Protein AF-A0A5D6XMP8-F1 (afdb_monomer_lite)

Structure (mmCIF, N/CA/C/O backbone):
data_AF-A0A5D6XMP8-F1
#
_entry.id   AF-A0A5D6XMP8-F1
#
loop_
_atom_site.group_PDB
_atom_site.id
_atom_site.type_symbol
_atom_site.label_atom_id
_atom_site.label_alt_id
_atom_site.label_comp_id
_atom_site.label_asym_id
_atom_site.label_entity_id
_atom_site.label_seq_id
_atom_site.pdbx_PDB_ins_code
_atom_site.Cartn_x
_atom_site.Cartn_y
_atom_site.Cartn_z
_atom_site.occupancy
_atom_site.B_iso_or_equiv
_atom_site.auth_seq_id
_atom_site.auth_comp_id
_atom_site.auth_asym_id
_atom_site.auth_atom_id
_atom_site.pdbx_PDB_model_num
ATOM 1 N N . MET A 1 1 ? 19.992 6.906 -19.845 1.00 50.88 1 MET A N 1
ATOM 2 C CA . MET A 1 1 ? 20.560 5.578 -19.503 1.00 50.88 1 MET A CA 1
ATOM 3 C C . MET A 1 1 ? 20.762 5.386 -17.995 1.00 50.88 1 MET A C 1
ATOM 5 O O . MET A 1 1 ? 20.459 4.304 -17.517 1.00 50.88 1 MET A O 1
ATOM 9 N N . ALA A 1 2 ? 21.221 6.392 -17.232 1.00 59.59 2 ALA A N 1
ATOM 10 C CA . ALA A 1 2 ? 21.489 6.246 -15.789 1.00 59.59 2 ALA A CA 1
ATOM 11 C C . ALA A 1 2 ? 20.249 5.948 -14.912 1.00 59.59 2 ALA A C 1
ATOM 13 O O . ALA A 1 2 ? 20.371 5.309 -13.871 1.00 59.59 2 ALA A O 1
ATOM 14 N N . ASP A 1 3 ? 19.057 6.357 -15.351 1.00 84.06 3 ASP A N 1
ATOM 15 C CA . ASP A 1 3 ? 17.835 6.281 -14.541 1.00 84.06 3 ASP A CA 1
ATOM 16 C C . ASP A 1 3 ? 17.353 4.834 -14.295 1.00 84.06 3 ASP A C 1
ATOM 18 O O . ASP A 1 3 ? 17.127 4.417 -13.163 1.00 84.06 3 ASP A O 1
ATOM 22 N N . VAL A 1 4 ? 17.343 3.992 -15.340 1.00 89.38 4 VAL A N 1
ATOM 23 C CA . VAL A 1 4 ? 16.885 2.586 -15.258 1.00 89.38 4 VAL A CA 1
ATOM 24 C C . VAL A 1 4 ? 17.706 1.774 -14.253 1.00 89.38 4 VAL A C 1
ATOM 26 O O . VAL A 1 4 ? 17.167 0.952 -13.509 1.00 89.38 4 VAL A O 1
ATOM 29 N N . ALA A 1 5 ? 19.023 1.994 -14.221 1.00 90.19 5 ALA A N 1
ATOM 30 C CA . ALA A 1 5 ? 19.914 1.284 -13.312 1.00 90.19 5 ALA A CA 1
ATOM 31 C C . ALA A 1 5 ? 19.624 1.637 -11.846 1.00 90.19 5 ALA A C 1
ATOM 33 O O . ALA A 1 5 ? 19.626 0.740 -10.997 1.00 90.19 5 ALA A O 1
ATOM 34 N N . ASN A 1 6 ? 19.328 2.910 -11.569 1.00 91.56 6 ASN A N 1
ATOM 35 C CA . ASN A 1 6 ? 18.966 3.388 -10.241 1.00 91.56 6 ASN A CA 1
ATOM 36 C C . ASN A 1 6 ? 17.605 2.831 -9.795 1.00 91.56 6 ASN A C 1
ATOM 38 O O . ASN A 1 6 ? 17.517 2.216 -8.729 1.00 91.56 6 ASN A O 1
ATOM 42 N N . SER A 1 7 ? 16.573 2.927 -10.643 1.00 90.81 7 SER A N 1
ATOM 43 C CA . SER A 1 7 ? 15.247 2.346 -10.369 1.00 90.81 7 SER A CA 1
ATOM 44 C C . SER A 1 7 ? 15.331 0.840 -10.113 1.00 90.81 7 SER A C 1
ATOM 46 O O . SER A 1 7 ? 14.729 0.320 -9.173 1.00 90.81 7 SER A O 1
ATOM 48 N N . ARG A 1 8 ? 16.162 0.119 -10.877 1.00 92.25 8 ARG A N 1
ATOM 49 C CA . ARG A 1 8 ? 16.425 -1.311 -10.654 1.00 92.25 8 ARG A CA 1
ATOM 50 C C . ARG A 1 8 ? 17.102 -1.577 -9.308 1.00 92.25 8 ARG A C 1
ATOM 52 O O . ARG A 1 8 ? 16.729 -2.527 -8.620 1.00 92.25 8 ARG A O 1
ATOM 59 N N . ALA A 1 9 ? 18.111 -0.790 -8.939 1.00 92.75 9 ALA A N 1
ATOM 60 C CA . ALA A 1 9 ? 18.805 -0.944 -7.661 1.00 92.75 9 ALA A CA 1
ATOM 61 C C . ALA A 1 9 ? 17.857 -0.690 -6.476 1.00 92.75 9 ALA A C 1
ATOM 63 O O . ALA A 1 9 ? 17.851 -1.470 -5.516 1.00 92.75 9 ALA A O 1
ATOM 64 N N . ARG A 1 10 ? 17.002 0.335 -6.589 1.00 94.25 10 ARG A N 1
ATOM 65 C CA . ARG A 1 10 ? 15.923 0.641 -5.639 1.00 94.25 10 ARG A CA 1
ATOM 66 C C . ARG A 1 10 ? 14.923 -0.511 -5.533 1.00 94.25 10 ARG A C 1
ATOM 68 O O . ARG A 1 10 ? 14.630 -0.960 -4.429 1.00 94.25 10 ARG A O 1
ATOM 75 N N . LEU A 1 11 ? 14.463 -1.059 -6.655 1.00 93.88 11 LEU A N 1
ATOM 76 C CA . LEU A 1 11 ? 13.545 -2.197 -6.647 1.00 93.88 11 LEU A CA 1
ATOM 77 C C . LEU A 1 11 ? 14.178 -3.432 -5.982 1.00 93.88 11 LEU A C 1
ATOM 79 O O . LEU A 1 11 ? 13.567 -4.066 -5.124 1.00 93.88 11 LEU A O 1
ATOM 83 N N . LYS A 1 12 ? 15.443 -3.740 -6.298 1.00 93.44 12 LYS A N 1
ATOM 84 C CA . LYS A 1 12 ? 16.184 -4.854 -5.679 1.00 93.44 12 LYS A CA 1
ATOM 85 C C . LYS A 1 12 ? 16.373 -4.683 -4.170 1.00 93.44 12 LYS A C 1
ATOM 87 O O . LYS A 1 12 ? 16.368 -5.676 -3.442 1.00 93.44 12 LYS A O 1
ATOM 92 N N . SER A 1 13 ? 16.590 -3.464 -3.671 1.00 94.88 13 SER A N 1
ATOM 93 C CA . SER A 1 13 ? 16.706 -3.235 -2.223 1.00 94.88 13 SER A CA 1
ATOM 94 C C . SER A 1 13 ? 15.367 -3.450 -1.512 1.00 94.88 13 SER A C 1
ATOM 96 O O . SER A 1 13 ? 15.340 -4.076 -0.453 1.00 94.88 13 SER A O 1
ATOM 98 N N . LEU A 1 14 ? 14.255 -3.033 -2.123 1.00 94.75 14 LEU A N 1
ATOM 99 C CA . LEU A 1 14 ? 12.911 -3.257 -1.589 1.00 94.75 14 LEU A CA 1
ATOM 100 C C . LEU A 1 14 ? 12.525 -4.736 -1.600 1.00 94.75 14 LEU A C 1
ATOM 102 O O . LEU A 1 14 ? 12.082 -5.249 -0.578 1.00 94.75 14 LEU A O 1
ATOM 106 N N . LEU A 1 15 ? 12.766 -5.452 -2.697 1.00 94.31 15 LEU A N 1
ATOM 107 C CA . LEU A 1 15 ? 12.464 -6.884 -2.775 1.00 94.31 15 LEU A CA 1
ATOM 108 C C . LEU A 1 15 ? 13.237 -7.713 -1.740 1.00 94.31 15 LEU A C 1
ATOM 110 O O . LEU A 1 15 ? 12.697 -8.682 -1.210 1.00 94.31 15 LEU A O 1
ATOM 114 N N . ARG A 1 16 ? 14.466 -7.304 -1.392 1.00 94.19 16 ARG A N 1
ATOM 115 C CA . ARG A 1 16 ? 15.220 -7.909 -0.281 1.00 94.19 16 ARG A CA 1
ATOM 116 C C . ARG A 1 16 ? 14.544 -7.686 1.071 1.00 94.19 16 ARG A C 1
ATOM 118 O O . ARG A 1 16 ? 14.516 -8.602 1.882 1.00 94.19 16 ARG A O 1
ATOM 125 N N . ARG A 1 17 ? 13.959 -6.507 1.307 1.00 93.56 17 ARG A N 1
ATOM 126 C CA . ARG A 1 17 ? 13.198 -6.223 2.540 1.00 93.56 17 ARG A CA 1
ATOM 127 C C . ARG A 1 17 ? 11.919 -7.052 2.637 1.00 93.56 17 ARG A C 1
ATOM 129 O O . ARG A 1 17 ? 11.565 -7.487 3.724 1.00 93.56 17 ARG A O 1
ATOM 136 N N . VAL A 1 18 ? 11.260 -7.282 1.504 1.00 92.19 18 VAL A N 1
ATOM 137 C CA . VAL A 1 18 ? 10.036 -8.098 1.391 1.00 92.19 18 VAL A CA 1
ATOM 138 C C . VAL A 1 18 ? 10.368 -9.607 1.369 1.00 92.19 18 VAL A C 1
ATOM 140 O O . VAL A 1 18 ? 9.467 -10.437 1.371 1.00 92.19 18 VAL A O 1
ATOM 143 N N . GLN A 1 19 ? 11.657 -9.978 1.391 1.00 91.44 19 GLN A N 1
ATOM 144 C CA . GLN A 1 19 ? 12.150 -11.363 1.353 1.00 91.44 19 GLN A CA 1
ATOM 145 C C . GLN A 1 19 ? 11.586 -12.161 0.167 1.00 91.44 19 GLN A C 1
ATOM 147 O O . GLN A 1 19 ? 11.115 -13.288 0.308 1.00 91.44 19 GLN A O 1
ATOM 152 N N . TYR A 1 20 ? 11.614 -11.559 -1.024 1.00 91.94 20 TYR A N 1
ATOM 153 C CA . TYR A 1 20 ? 11.136 -12.223 -2.233 1.00 91.94 20 TYR A CA 1
ATOM 154 C C . TYR A 1 20 ? 12.000 -13.465 -2.558 1.00 91.94 20 TYR A C 1
ATOM 156 O O . TYR A 1 20 ? 13.221 -13.321 -2.669 1.00 91.94 20 TYR A O 1
ATOM 164 N N . PRO A 1 21 ? 11.405 -14.662 -2.738 1.00 86.12 21 PRO A N 1
ATOM 165 C CA . PRO A 1 21 ? 12.158 -15.914 -2.864 1.00 86.12 21 PRO A CA 1
ATOM 166 C C . PRO A 1 21 ? 12.970 -16.002 -4.165 1.00 86.12 21 PRO A C 1
ATOM 168 O O . PRO A 1 21 ? 14.137 -16.384 -4.142 1.00 86.12 21 PRO A O 1
ATOM 171 N N . ASP A 1 22 ? 12.411 -15.551 -5.292 1.00 85.31 22 ASP A N 1
ATOM 172 C CA . ASP A 1 22 ? 12.995 -15.795 -6.620 1.00 85.31 22 ASP A CA 1
ATOM 173 C C . ASP A 1 22 ? 13.788 -14.597 -7.168 1.00 85.31 22 ASP A C 1
ATOM 175 O O . ASP A 1 22 ? 13.762 -14.294 -8.364 1.00 85.31 22 ASP A O 1
ATOM 179 N N . LEU A 1 23 ? 14.508 -13.890 -6.292 1.00 84.38 23 LEU A N 1
ATOM 180 C CA . LEU A 1 23 ? 15.265 -12.675 -6.629 1.00 84.38 23 LEU A CA 1
ATOM 181 C C . LEU A 1 23 ? 16.285 -12.867 -7.762 1.00 84.38 23 LEU A C 1
ATOM 183 O O . LEU A 1 23 ? 16.496 -11.949 -8.554 1.00 84.38 23 LEU A O 1
ATOM 187 N N . ALA A 1 24 ? 16.913 -14.042 -7.834 1.00 80.50 24 ALA A N 1
ATOM 188 C CA . ALA A 1 24 ? 17.952 -14.353 -8.817 1.00 80.50 24 ALA A CA 1
ATOM 189 C C . ALA A 1 24 ? 17.400 -14.637 -10.225 1.00 80.50 24 ALA A C 1
ATOM 191 O O . ALA A 1 24 ? 18.121 -14.481 -11.205 1.00 80.50 24 ALA A O 1
ATOM 192 N N . THR A 1 25 ? 16.128 -15.031 -10.335 1.00 83.75 25 THR A N 1
ATOM 193 C CA . THR A 1 25 ? 15.506 -15.413 -11.617 1.00 83.75 25 THR A CA 1
ATOM 194 C C . THR A 1 25 ? 14.854 -14.234 -12.346 1.00 83.75 25 THR A C 1
ATOM 196 O O . THR A 1 25 ? 14.563 -14.319 -13.537 1.00 83.75 25 THR A O 1
ATOM 199 N N . LEU A 1 26 ? 14.634 -13.120 -11.641 1.00 84.88 26 LEU A N 1
ATOM 200 C CA . LEU A 1 26 ? 13.945 -11.940 -12.157 1.00 84.88 26 LEU A CA 1
ATOM 201 C C . LEU A 1 26 ? 14.799 -11.182 -13.185 1.00 84.88 26 LEU A C 1
ATOM 203 O O . LEU A 1 26 ? 15.854 -10.624 -12.858 1.00 84.88 26 LEU A O 1
ATOM 207 N N . ARG A 1 27 ? 14.294 -11.052 -14.417 1.00 84.44 27 ARG A N 1
ATOM 208 C CA . ARG A 1 27 ? 14.935 -10.288 -15.499 1.00 84.44 27 ARG A CA 1
ATOM 209 C C . ARG A 1 27 ? 14.540 -8.815 -15.403 1.00 84.44 27 ARG A C 1
ATOM 211 O O . ARG A 1 27 ? 13.837 -8.248 -16.235 1.00 84.44 27 ARG A O 1
ATOM 218 N N . LEU A 1 28 ? 15.058 -8.165 -14.364 1.00 82.44 28 LEU A N 1
ATOM 219 C CA . LEU A 1 28 ? 14.831 -6.740 -14.088 1.00 82.44 28 LEU A CA 1
ATOM 220 C C . LEU A 1 28 ? 15.519 -5.796 -15.090 1.00 82.44 28 LEU A C 1
ATOM 222 O O . LEU A 1 28 ? 15.268 -4.596 -15.058 1.00 82.44 28 LEU A O 1
ATOM 226 N N . GLU A 1 29 ? 16.410 -6.307 -15.943 1.00 80.81 29 GLU A N 1
ATOM 227 C CA . GLU A 1 29 ? 17.161 -5.500 -16.917 1.00 80.81 29 GLU A CA 1
ATOM 228 C C . GLU A 1 29 ? 16.287 -5.029 -18.076 1.00 80.81 29 GLU A C 1
ATOM 230 O O . GLU A 1 29 ? 16.383 -3.878 -18.488 1.00 80.81 29 GLU A O 1
ATOM 235 N N . SER A 1 30 ? 15.384 -5.890 -18.544 1.00 80.38 30 SER A N 1
ATOM 236 C CA . SER A 1 30 ? 14.394 -5.557 -19.569 1.00 80.38 30 SER A CA 1
ATOM 237 C C . SER A 1 30 ? 13.050 -5.107 -18.985 1.00 80.38 30 SER A C 1
ATOM 239 O O . SER A 1 30 ? 12.177 -4.691 -19.739 1.00 80.38 30 SER A O 1
ATOM 241 N N . ALA A 1 31 ? 12.878 -5.171 -17.655 1.00 84.81 31 ALA A N 1
ATOM 242 C CA . ALA A 1 31 ? 11.604 -4.967 -16.954 1.00 84.81 31 ALA A CA 1
ATOM 243 C C . ALA A 1 31 ? 10.450 -5.738 -17.614 1.00 84.81 31 ALA A C 1
ATOM 245 O O . ALA A 1 31 ? 9.405 -5.175 -17.956 1.00 84.81 31 ALA A O 1
ATOM 246 N N . HIS A 1 32 ? 10.672 -7.037 -17.823 1.00 90.50 32 HIS A N 1
ATOM 247 C CA . HIS A 1 32 ? 9.694 -7.898 -18.465 1.00 90.50 32 HIS A CA 1
ATOM 248 C C . HIS A 1 32 ? 8.373 -7.897 -17.681 1.00 90.50 32 HIS A C 1
ATOM 250 O O . HIS A 1 32 ? 8.360 -8.031 -16.455 1.00 90.50 32 HIS A O 1
ATOM 256 N N . VAL A 1 33 ? 7.250 -7.740 -18.386 1.00 92.31 33 VAL A N 1
ATOM 257 C CA . VAL A 1 33 ? 5.937 -7.521 -17.760 1.00 92.31 33 VAL A CA 1
ATOM 258 C C . VAL A 1 33 ? 5.564 -8.688 -16.845 1.00 92.31 33 VAL A C 1
ATOM 260 O O . VAL A 1 33 ? 5.185 -8.459 -15.701 1.00 92.31 33 VAL A O 1
ATOM 263 N N . ALA A 1 34 ? 5.780 -9.933 -17.281 1.00 91.69 34 ALA A N 1
ATOM 264 C CA . ALA A 1 34 ? 5.462 -11.114 -16.477 1.00 91.69 34 ALA A CA 1
ATOM 265 C C . ALA A 1 34 ? 6.248 -11.186 -15.151 1.00 91.69 34 ALA A C 1
ATOM 267 O O . ALA A 1 34 ? 5.720 -11.655 -14.143 1.00 91.69 34 ALA A O 1
ATOM 268 N N . ASP A 1 35 ? 7.495 -10.702 -15.127 1.00 92.81 35 ASP A N 1
ATOM 269 C CA . ASP A 1 35 ? 8.312 -10.638 -13.907 1.00 92.81 35 ASP A CA 1
ATOM 270 C C . ASP A 1 35 ? 7.758 -9.591 -12.928 1.00 92.81 35 ASP A C 1
ATOM 272 O O . ASP A 1 35 ? 7.611 -9.858 -11.734 1.00 92.81 35 ASP A O 1
ATOM 276 N N . LEU A 1 36 ? 7.395 -8.409 -13.436 1.00 93.00 36 LEU A N 1
ATOM 277 C CA . LEU A 1 36 ? 6.808 -7.338 -12.625 1.00 93.00 36 LEU A CA 1
ATOM 278 C C . LEU A 1 36 ? 5.430 -7.717 -12.074 1.00 93.00 36 LEU A C 1
ATOM 280 O O . LEU A 1 36 ? 5.114 -7.394 -10.929 1.00 93.00 36 LEU A O 1
ATOM 284 N N . LEU A 1 37 ? 4.626 -8.430 -12.862 1.00 93.50 37 LEU A N 1
ATOM 285 C CA . LEU A 1 37 ? 3.330 -8.947 -12.426 1.00 93.50 37 LEU A CA 1
ATOM 286 C C . LEU A 1 37 ? 3.484 -9.979 -11.311 1.00 93.50 37 LEU A C 1
ATOM 288 O O . LEU A 1 37 ? 2.770 -9.899 -10.312 1.00 93.50 37 LEU A O 1
ATOM 292 N N . ARG A 1 38 ? 4.454 -10.897 -11.425 1.00 92.69 38 ARG A N 1
ATOM 293 C CA . ARG A 1 38 ? 4.774 -11.851 -10.350 1.00 92.69 38 ARG A CA 1
ATOM 294 C C . ARG A 1 38 ? 5.164 -11.140 -9.058 1.00 92.69 38 ARG A C 1
ATOM 296 O O . ARG A 1 38 ? 4.665 -11.501 -7.992 1.00 92.69 38 ARG A O 1
ATOM 303 N N . VAL A 1 39 ? 5.981 -10.093 -9.157 1.00 94.00 39 VAL A N 1
ATOM 304 C CA . VAL A 1 39 ? 6.360 -9.256 -8.011 1.00 94.00 39 VAL A CA 1
ATOM 305 C C . VAL A 1 39 ? 5.144 -8.569 -7.383 1.00 94.00 39 VAL A C 1
ATOM 307 O O . VAL A 1 39 ? 4.975 -8.641 -6.167 1.00 94.00 39 VAL A O 1
ATOM 310 N N . LEU A 1 40 ? 4.285 -7.931 -8.184 1.00 94.31 40 LEU A N 1
ATOM 311 C CA . LEU A 1 40 ? 3.079 -7.254 -7.690 1.00 94.31 40 LEU A CA 1
ATOM 312 C C . LEU A 1 40 ? 2.113 -8.230 -7.014 1.00 94.31 40 LEU A C 1
ATOM 314 O O . LEU A 1 40 ? 1.609 -7.951 -5.926 1.00 94.31 40 LEU A O 1
ATOM 318 N N . ASN A 1 41 ? 1.894 -9.388 -7.636 1.00 93.94 41 ASN A N 1
ATOM 319 C CA . ASN A 1 41 ? 1.048 -10.442 -7.094 1.00 93.94 41 ASN A CA 1
ATOM 320 C C . ASN A 1 41 ? 1.582 -10.939 -5.743 1.00 93.94 41 ASN A C 1
ATOM 322 O O . ASN A 1 41 ? 0.847 -11.013 -4.757 1.00 93.94 41 ASN A O 1
ATOM 326 N N . PHE A 1 42 ? 2.888 -11.204 -5.661 1.00 94.19 42 PHE A N 1
ATOM 327 C CA . PHE A 1 42 ? 3.520 -11.582 -4.404 1.00 94.19 42 PHE A CA 1
ATOM 328 C C . PHE A 1 42 ? 3.369 -10.494 -3.335 1.00 94.19 42 PHE A C 1
ATOM 330 O O . PHE A 1 42 ? 2.961 -10.799 -2.216 1.00 94.19 42 PHE A O 1
ATOM 337 N N . ALA A 1 43 ? 3.650 -9.235 -3.674 1.00 93.75 43 ALA A N 1
ATOM 338 C CA . ALA A 1 43 ? 3.609 -8.125 -2.728 1.00 93.75 43 ALA A CA 1
ATOM 339 C C . ALA A 1 43 ? 2.212 -7.908 -2.129 1.00 93.75 43 ALA A C 1
ATOM 341 O O . ALA A 1 43 ? 2.083 -7.721 -0.922 1.00 93.75 43 ALA A O 1
ATOM 342 N N . LEU A 1 44 ? 1.167 -7.952 -2.956 1.00 92.69 44 LEU A N 1
ATOM 343 C CA . LEU A 1 44 ? -0.196 -7.647 -2.517 1.00 92.69 44 LEU A CA 1
ATOM 344 C C . LEU A 1 44 ? -0.896 -8.836 -1.854 1.00 92.69 44 LEU A C 1
ATOM 346 O O . LEU A 1 44 ? -1.688 -8.627 -0.937 1.00 92.69 44 LEU A O 1
ATOM 350 N N . LEU A 1 45 ? -0.617 -10.068 -2.296 1.00 91.75 45 LEU A N 1
ATOM 351 C CA . LEU A 1 45 ? -1.370 -11.247 -1.852 1.00 91.75 45 LEU A CA 1
ATOM 352 C C . LEU A 1 45 ? -0.581 -12.198 -0.954 1.00 91.75 45 LEU A C 1
ATOM 354 O O . LEU A 1 45 ? -1.170 -12.822 -0.074 1.00 91.75 45 LEU A O 1
ATOM 358 N N . ARG A 1 46 ? 0.730 -12.353 -1.171 1.00 90.56 46 ARG A N 1
ATOM 359 C CA . ARG A 1 46 ? 1.527 -13.399 -0.501 1.00 90.56 46 ARG A CA 1
ATOM 360 C C . ARG A 1 46 ? 2.446 -12.877 0.592 1.00 90.56 46 ARG A C 1
ATOM 362 O O . ARG A 1 46 ? 2.744 -13.625 1.515 1.00 90.56 46 ARG A O 1
ATOM 369 N N . PHE A 1 47 ? 2.892 -11.629 0.498 1.00 92.19 47 PHE A N 1
ATOM 370 C CA . PHE A 1 47 ? 3.867 -11.068 1.427 1.00 92.19 47 PHE A CA 1
ATOM 371 C C . PHE A 1 47 ? 3.335 -10.989 2.863 1.00 92.19 47 PHE A C 1
ATOM 373 O O . PHE A 1 47 ? 3.983 -11.459 3.793 1.00 92.19 47 PHE A O 1
ATOM 380 N N . SER A 1 48 ? 2.146 -10.412 3.058 1.00 92.50 48 SER A N 1
ATOM 381 C CA . SER A 1 48 ? 1.551 -10.267 4.386 1.00 92.50 48 SER A CA 1
ATOM 382 C C . SER A 1 48 ? 0.064 -10.582 4.363 1.00 92.50 48 SER A C 1
ATOM 384 O O . SER A 1 48 ? -0.701 -9.989 3.604 1.00 92.50 48 SER A O 1
ATOM 386 N N . ARG A 1 49 ? -0.359 -11.474 5.266 1.00 92.38 49 ARG A N 1
ATOM 387 C CA . ARG A 1 49 ? -1.767 -11.857 5.433 1.00 92.38 49 ARG A CA 1
ATOM 388 C C . ARG A 1 49 ? -2.660 -10.662 5.781 1.00 92.38 49 ARG A C 1
ATOM 390 O O . ARG A 1 49 ? -3.784 -10.595 5.297 1.00 92.38 49 ARG A O 1
ATOM 397 N N . ALA A 1 50 ? -2.157 -9.713 6.574 1.00 92.44 50 ALA A N 1
ATOM 398 C CA . ALA A 1 50 ? -2.894 -8.501 6.927 1.00 92.44 50 ALA A CA 1
ATOM 399 C C . ALA A 1 50 ? -3.145 -7.607 5.702 1.00 92.44 50 ALA A C 1
ATOM 401 O O . ALA A 1 50 ? -4.254 -7.116 5.515 1.00 92.44 50 ALA A O 1
ATOM 402 N N . VAL A 1 51 ? -2.142 -7.458 4.828 1.00 93.25 51 VAL A N 1
ATOM 403 C CA . VAL A 1 51 ? -2.288 -6.697 3.578 1.00 93.25 51 VAL A CA 1
ATOM 404 C C . VAL A 1 51 ? -3.268 -7.395 2.634 1.00 93.25 51 VAL A C 1
ATOM 406 O O . VAL A 1 51 ? -4.153 -6.742 2.094 1.00 93.25 51 VAL A O 1
ATOM 409 N N . ALA A 1 52 ? -3.185 -8.719 2.491 1.00 93.62 52 ALA A N 1
ATOM 410 C CA . ALA A 1 52 ? -4.128 -9.472 1.665 1.00 93.62 52 ALA A CA 1
ATOM 411 C C . ALA A 1 52 ? -5.580 -9.331 2.165 1.00 93.62 52 ALA A C 1
ATOM 413 O O . ALA A 1 52 ? -6.491 -9.104 1.368 1.00 93.62 52 ALA A O 1
ATOM 414 N N . ALA A 1 53 ? -5.792 -9.399 3.483 1.00 92.50 53 ALA A N 1
ATOM 415 C CA . ALA A 1 53 ? -7.100 -9.165 4.092 1.00 92.50 53 ALA A CA 1
ATOM 416 C C . ALA A 1 53 ? -7.586 -7.722 3.877 1.00 92.50 53 ALA A C 1
ATOM 418 O O . ALA A 1 53 ? -8.755 -7.513 3.564 1.00 92.50 53 ALA A O 1
ATOM 419 N N . PHE A 1 54 ? -6.693 -6.732 3.971 1.00 93.00 54 PHE A N 1
ATOM 420 C CA . PHE A 1 54 ? -7.009 -5.335 3.670 1.00 93.00 54 PHE A CA 1
ATOM 421 C C . PHE A 1 54 ? -7.499 -5.165 2.224 1.00 93.00 54 PHE A C 1
ATOM 423 O O . PHE A 1 54 ? -8.551 -4.568 1.999 1.00 93.00 54 PHE A O 1
ATOM 430 N N . VAL A 1 55 ? -6.803 -5.757 1.249 1.00 93.06 55 VAL A N 1
ATOM 431 C CA . VAL A 1 55 ? -7.206 -5.715 -0.168 1.00 93.06 55 VAL A CA 1
ATOM 432 C C . VAL A 1 55 ? -8.593 -6.334 -0.381 1.00 93.06 55 VAL A C 1
ATOM 434 O O . VAL A 1 55 ? -9.437 -5.725 -1.042 1.00 93.06 55 VAL A O 1
ATOM 437 N N . GLN A 1 56 ? -8.860 -7.490 0.234 1.00 92.38 56 GLN A N 1
ATOM 438 C CA . GLN A 1 56 ? -10.172 -8.147 0.165 1.00 92.38 56 GLN A CA 1
ATOM 439 C C . GLN A 1 56 ? -11.273 -7.326 0.848 1.00 92.38 56 GLN A C 1
ATOM 441 O O . GLN A 1 56 ? -12.378 -7.235 0.322 1.00 92.38 56 GLN A O 1
ATOM 446 N N . SER A 1 57 ? -10.971 -6.684 1.981 1.00 92.12 57 SER A N 1
ATOM 447 C CA . SER A 1 57 ? -11.929 -5.853 2.724 1.00 92.12 57 SER A CA 1
ATOM 448 C C . SER A 1 57 ? -12.405 -4.636 1.924 1.00 92.12 57 SER A C 1
ATOM 450 O O . SER A 1 57 ? -13.548 -4.210 2.056 1.00 92.12 57 SER A O 1
ATOM 452 N N . HIS A 1 58 ? -11.558 -4.128 1.025 1.00 91.62 58 HIS A N 1
ATOM 453 C CA . HIS A 1 58 ? -11.906 -3.079 0.069 1.00 91.62 58 HIS A CA 1
ATOM 454 C C . HIS A 1 58 ? -12.677 -3.587 -1.165 1.00 91.62 58 HIS A C 1
ATOM 456 O O . HIS A 1 58 ? -12.962 -2.800 -2.066 1.00 91.62 58 HIS A O 1
ATOM 462 N N . GLY A 1 59 ? -13.019 -4.878 -1.229 1.00 91.12 59 GLY A N 1
ATOM 463 C CA . GLY A 1 59 ? -13.787 -5.468 -2.328 1.00 91.12 59 GLY A CA 1
ATOM 464 C C . GLY A 1 59 ? -12.968 -5.762 -3.587 1.00 91.12 59 GLY A C 1
ATOM 465 O O . GLY A 1 59 ? -13.541 -6.036 -4.643 1.00 91.12 59 GLY A O 1
ATOM 466 N N . PHE A 1 60 ? -11.634 -5.714 -3.511 1.00 90.50 60 PHE A N 1
ATOM 467 C CA . PHE A 1 60 ? -10.774 -6.050 -4.641 1.00 90.50 60 PHE A CA 1
ATOM 468 C C . PHE A 1 60 ? -10.405 -7.531 -4.610 1.00 90.50 60 PHE A C 1
ATOM 470 O O . PHE A 1 60 ? -9.590 -7.971 -3.803 1.00 90.50 60 PHE A O 1
ATOM 477 N N . ASP A 1 61 ? -10.964 -8.297 -5.542 1.00 88.19 61 ASP A N 1
ATOM 478 C CA . ASP A 1 61 ? -10.480 -9.644 -5.829 1.00 88.19 61 ASP A CA 1
ATOM 479 C C . ASP A 1 61 ? -9.319 -9.567 -6.831 1.00 88.19 61 ASP A C 1
ATOM 481 O O . ASP A 1 61 ? -9.463 -8.979 -7.902 1.00 88.19 61 ASP A O 1
ATOM 485 N N . LEU A 1 62 ? -8.155 -10.116 -6.500 1.00 87.06 62 LEU A N 1
ATOM 486 C CA . LEU A 1 62 ? -6.990 -10.150 -7.393 1.00 87.06 62 LEU A CA 1
ATOM 487 C C . LEU A 1 62 ? -6.640 -11.581 -7.840 1.00 87.06 62 LEU A C 1
ATOM 489 O O . LEU A 1 62 ? -5.671 -11.759 -8.577 1.00 87.06 62 LEU A O 1
ATOM 493 N N . PHE A 1 63 ? -7.414 -12.596 -7.438 1.00 83.56 63 PHE A N 1
ATOM 494 C CA . PHE A 1 63 ? -7.142 -13.995 -7.771 1.00 83.56 63 PHE A CA 1
ATOM 495 C C . PHE A 1 63 ? -7.694 -14.387 -9.150 1.00 83.56 63 PHE A C 1
ATOM 497 O O . PHE A 1 63 ? -8.771 -13.958 -9.553 1.00 83.56 63 PHE A O 1
ATOM 504 N N . GLY A 1 64 ? -6.948 -15.222 -9.887 1.00 74.56 64 GLY A N 1
ATOM 505 C CA . GLY A 1 64 ? -7.433 -15.895 -11.105 1.00 74.56 64 GLY A CA 1
ATOM 506 C C . GLY A 1 64 ? -7.745 -14.990 -12.305 1.00 74.56 64 GLY A C 1
ATOM 507 O O . GLY A 1 64 ? -8.416 -15.424 -13.238 1.00 74.56 64 GLY A O 1
ATOM 508 N N . LYS A 1 65 ? -7.286 -13.734 -12.298 1.00 82.56 65 LYS A N 1
ATOM 509 C CA . LYS A 1 65 ? -7.555 -12.761 -13.366 1.00 82.56 65 LYS A CA 1
ATOM 510 C C . LYS A 1 65 ? -6.497 -12.814 -14.464 1.00 82.56 65 LYS A C 1
ATOM 512 O O . LYS A 1 65 ? -5.335 -13.102 -14.201 1.00 82.56 65 LYS A O 1
ATOM 517 N N . THR A 1 66 ? -6.902 -12.469 -15.687 1.00 91.69 66 THR A N 1
ATOM 518 C CA . THR A 1 66 ? -5.960 -12.186 -16.780 1.00 91.69 66 THR A CA 1
ATOM 519 C C . THR A 1 66 ? -5.071 -10.995 -16.418 1.00 91.69 66 THR A C 1
ATOM 521 O O . THR A 1 66 ? -5.513 -10.094 -15.701 1.00 91.69 66 THR A O 1
ATOM 524 N N . ASP A 1 67 ? -3.850 -10.948 -16.954 1.00 92.75 67 ASP A N 1
ATOM 525 C CA . ASP A 1 67 ? -2.855 -9.906 -16.651 1.00 92.75 67 ASP A CA 1
ATOM 526 C C . ASP A 1 67 ? -3.419 -8.484 -16.773 1.00 92.75 67 ASP A C 1
ATOM 528 O O . ASP A 1 67 ? -3.216 -7.645 -15.895 1.00 92.75 67 ASP A O 1
ATOM 532 N N . ALA A 1 68 ? -4.214 -8.221 -17.815 1.00 92.75 68 ALA A N 1
ATOM 533 C CA . ALA A 1 68 ? -4.839 -6.917 -18.014 1.00 92.75 68 ALA A CA 1
ATOM 534 C C . ALA A 1 68 ? -5.826 -6.548 -16.899 1.00 92.75 68 ALA A C 1
ATOM 536 O O . ALA A 1 68 ? -5.791 -5.440 -16.363 1.00 92.75 68 ALA A O 1
ATOM 537 N N . ARG A 1 69 ? -6.681 -7.497 -16.502 1.00 93.75 69 ARG A N 1
ATOM 538 C CA . ARG A 1 69 ? -7.671 -7.283 -15.440 1.00 93.75 69 ARG A CA 1
ATOM 539 C C . ARG A 1 69 ? -7.025 -7.208 -14.066 1.00 93.75 69 ARG A C 1
ATOM 541 O O . ARG A 1 69 ? -7.527 -6.483 -13.208 1.00 93.75 69 ARG A O 1
ATOM 548 N N . PHE A 1 70 ? -5.921 -7.922 -13.872 1.00 95.00 70 PHE A N 1
ATOM 549 C CA . PHE A 1 70 ? -5.110 -7.825 -12.671 1.00 95.00 70 PHE A CA 1
ATOM 550 C C . PHE A 1 70 ? -4.517 -6.418 -12.525 1.00 95.00 70 PHE A C 1
ATOM 552 O O . PHE A 1 70 ? -4.747 -5.775 -11.503 1.00 95.00 70 PHE A O 1
ATOM 559 N N . VAL A 1 71 ? -3.843 -5.889 -13.555 1.00 95.12 71 VAL A N 1
ATOM 560 C CA . VAL A 1 71 ? -3.248 -4.538 -13.503 1.00 95.12 71 VAL A CA 1
ATOM 561 C C . VAL A 1 71 ? -4.311 -3.461 -13.298 1.00 95.12 71 VAL A C 1
ATOM 563 O O . VAL A 1 71 ? -4.127 -2.583 -12.455 1.00 95.12 71 VAL A O 1
ATOM 566 N N . ASP A 1 72 ? -5.446 -3.549 -13.997 1.00 94.81 72 ASP A N 1
ATOM 567 C CA . ASP A 1 72 ? -6.565 -2.620 -13.803 1.00 94.81 72 ASP A CA 1
ATOM 568 C C . ASP A 1 72 ? -7.063 -2.616 -12.353 1.00 94.81 72 ASP A C 1
ATOM 570 O O . ASP A 1 72 ? -7.286 -1.551 -11.769 1.00 94.81 72 ASP A O 1
ATOM 574 N N . ALA A 1 73 ? -7.228 -3.800 -11.758 1.00 95.06 73 ALA A N 1
ATOM 575 C CA . ALA A 1 73 ? -7.673 -3.935 -10.377 1.00 95.06 73 ALA A CA 1
ATOM 576 C C . ALA A 1 73 ? -6.633 -3.383 -9.391 1.00 95.06 73 ALA A C 1
ATOM 578 O O . ALA A 1 73 ? -7.000 -2.640 -8.482 1.00 95.06 73 ALA A O 1
ATOM 579 N N . VAL A 1 74 ? -5.342 -3.655 -9.610 1.00 95.06 74 VAL A N 1
ATOM 580 C CA . VAL A 1 74 ? -4.249 -3.091 -8.803 1.00 95.06 74 VAL A CA 1
ATOM 581 C C . VAL A 1 74 ? -4.229 -1.564 -8.900 1.00 95.06 74 VAL A C 1
ATOM 583 O O . VAL A 1 74 ? -4.114 -0.884 -7.884 1.00 95.06 74 VAL A O 1
ATOM 586 N N . PHE A 1 75 ? -4.395 -0.988 -10.091 1.00 95.50 75 PHE A N 1
ATOM 587 C CA . PHE A 1 75 ? -4.353 0.468 -10.270 1.00 95.50 75 PHE A CA 1
ATOM 588 C C . PHE A 1 75 ? -5.589 1.162 -9.692 1.00 95.50 75 PHE A C 1
ATOM 590 O O . PHE A 1 75 ? -5.507 2.328 -9.301 1.00 95.50 75 PHE A O 1
ATOM 597 N N . ARG A 1 76 ? -6.741 0.485 -9.642 1.00 95.75 76 ARG A N 1
ATOM 598 C CA . ARG A 1 76 ? -7.917 0.967 -8.900 1.00 95.75 76 ARG A CA 1
ATOM 599 C C . ARG A 1 76 ? -7.674 0.907 -7.395 1.00 95.75 76 ARG A C 1
ATOM 601 O O . ARG A 1 76 ? -7.801 1.929 -6.735 1.00 95.75 76 ARG A O 1
ATOM 608 N N . LEU A 1 77 ? -7.189 -0.226 -6.885 1.00 95.25 77 LEU A N 1
ATOM 609 C CA . LEU A 1 77 ? -6.813 -0.392 -5.478 1.00 95.25 77 LEU A CA 1
ATOM 610 C C . LEU A 1 77 ? -5.826 0.693 -5.013 1.00 95.25 77 LEU A C 1
ATOM 612 O O . LEU A 1 77 ? -6.010 1.277 -3.947 1.00 95.25 77 LEU A O 1
ATOM 616 N N . LEU A 1 78 ? -4.797 0.995 -5.809 1.00 95.12 78 LEU A N 1
ATOM 617 C CA . LEU A 1 78 ? -3.817 2.033 -5.475 1.00 95.12 78 LEU A CA 1
ATOM 618 C C . LEU A 1 78 ? -4.456 3.418 -5.339 1.00 95.12 78 LEU A C 1
ATOM 620 O O . LEU A 1 78 ? -4.144 4.141 -4.395 1.00 95.12 78 LEU A O 1
ATOM 624 N N . ARG A 1 79 ? -5.387 3.765 -6.229 1.00 95.56 79 ARG A N 1
ATOM 625 C CA . ARG A 1 79 ? -6.095 5.050 -6.182 1.00 95.56 79 ARG A CA 1
ATOM 626 C C . ARG A 1 79 ? -7.088 5.118 -5.030 1.00 95.56 79 ARG A C 1
ATOM 628 O O . ARG A 1 79 ? -7.141 6.121 -4.322 1.00 95.56 79 ARG A O 1
ATOM 635 N N . ASP A 1 80 ? -7.840 4.048 -4.813 1.00 95.56 80 ASP A N 1
ATOM 636 C CA . ASP A 1 80 ? -8.964 4.057 -3.884 1.00 95.56 80 ASP A CA 1
ATOM 637 C C . ASP A 1 80 ? -8.502 3.850 -2.439 1.00 95.56 80 ASP A C 1
ATOM 639 O O . ASP A 1 80 ? -8.884 4.630 -1.560 1.00 95.56 80 ASP A O 1
ATOM 643 N N . ALA A 1 81 ? -7.633 2.861 -2.203 1.00 93.69 81 ALA A N 1
ATOM 644 C CA . ALA A 1 81 ? -7.177 2.470 -0.870 1.00 93.69 81 ALA A CA 1
ATOM 645 C C . ALA A 1 81 ? -5.866 3.154 -0.456 1.00 93.69 81 ALA A C 1
ATOM 647 O O . ALA A 1 81 ? -5.740 3.612 0.679 1.00 93.69 81 ALA A O 1
ATOM 648 N N . PHE A 1 82 ? -4.894 3.261 -1.369 1.00 93.25 82 PHE A N 1
ATOM 649 C CA . PHE A 1 82 ? -3.583 3.856 -1.064 1.00 93.25 82 PHE A CA 1
ATOM 650 C C . PHE A 1 82 ? -3.481 5.346 -1.414 1.00 93.25 82 PHE A C 1
ATOM 652 O O . PHE A 1 82 ? -2.484 5.974 -1.068 1.00 93.25 82 PHE A O 1
ATOM 659 N N . LYS A 1 83 ? -4.495 5.917 -2.084 1.00 94.88 83 LYS A N 1
ATOM 660 C CA . LYS A 1 83 ? -4.506 7.305 -2.586 1.00 94.88 83 LYS A CA 1
ATOM 661 C C . LYS A 1 83 ? -3.287 7.651 -3.455 1.00 94.88 83 LYS A C 1
ATOM 663 O O . LYS A 1 83 ? -2.887 8.808 -3.544 1.00 94.88 83 LYS A O 1
ATOM 668 N N . TYR A 1 84 ? -2.713 6.646 -4.114 1.00 96.19 84 TYR A N 1
ATOM 669 C CA . TYR A 1 84 ? -1.589 6.792 -5.030 1.00 96.19 84 TYR A CA 1
ATOM 670 C C . TYR A 1 84 ? -2.081 6.777 -6.477 1.00 96.19 84 TYR A C 1
ATOM 672 O O . TYR A 1 84 ? -2.811 5.874 -6.894 1.00 96.19 84 TYR A O 1
ATOM 680 N N . PHE A 1 85 ? -1.652 7.770 -7.252 1.00 95.00 85 PHE A N 1
ATOM 681 C CA . PHE A 1 85 ? -1.997 7.914 -8.662 1.00 95.00 85 PHE A CA 1
ATOM 682 C C . PHE A 1 85 ? -0.794 7.504 -9.515 1.00 95.00 85 PHE A C 1
ATOM 684 O O . PHE A 1 85 ? 0.148 8.288 -9.639 1.00 95.00 85 PHE A O 1
ATOM 691 N N . PRO A 1 86 ? -0.788 6.287 -10.089 1.00 93.38 86 PRO A N 1
ATOM 692 C CA . PRO A 1 86 ? 0.329 5.855 -10.912 1.00 93.38 86 PRO A CA 1
ATOM 693 C C . PRO A 1 86 ? 0.467 6.768 -12.146 1.00 93.38 86 PRO A C 1
ATOM 695 O O . PRO A 1 86 ? -0.535 7.059 -12.801 1.00 93.38 86 PRO A O 1
ATOM 698 N N . PRO A 1 87 ? 1.693 7.179 -12.522 1.00 92.94 87 PRO A N 1
ATOM 699 C CA . PRO A 1 87 ? 1.949 8.010 -13.704 1.00 92.94 87 PRO A CA 1
ATOM 700 C C . PRO A 1 87 ? 1.760 7.263 -15.037 1.00 92.94 87 PRO A C 1
ATOM 702 O O . PRO A 1 87 ? 1.977 7.834 -16.105 1.00 92.94 87 PRO A O 1
ATOM 705 N N . LEU A 1 88 ? 1.412 5.975 -14.989 1.00 93.88 88 LEU A N 1
ATOM 706 C CA . LEU A 1 88 ? 1.188 5.114 -16.144 1.00 93.88 88 LEU A CA 1
ATOM 707 C C . LEU A 1 88 ? -0.266 4.641 -16.175 1.00 93.88 88 LEU A C 1
ATOM 709 O O . LEU A 1 88 ? -0.873 4.399 -15.135 1.00 93.88 88 LEU A O 1
ATOM 713 N N . SER A 1 89 ? -0.795 4.441 -17.381 1.00 95.50 89 SER A N 1
ATOM 714 C CA . SER A 1 89 ? -2.041 3.696 -17.598 1.00 95.50 89 SER A CA 1
ATOM 715 C C . SER A 1 89 ? -1.795 2.181 -17.550 1.00 95.50 89 SER A C 1
ATOM 717 O O . SER A 1 89 ? -0.688 1.720 -17.836 1.00 95.50 89 SER A O 1
ATOM 719 N N . ALA A 1 90 ? -2.826 1.387 -17.250 1.00 94.19 90 ALA A N 1
ATOM 720 C CA . ALA A 1 90 ? -2.741 -0.076 -17.246 1.00 94.19 90 ALA A CA 1
ATOM 721 C C . ALA A 1 90 ? -2.279 -0.637 -18.605 1.00 94.19 90 ALA A C 1
ATOM 723 O O . ALA A 1 90 ? -1.411 -1.506 -18.656 1.00 94.19 90 ALA A O 1
ATOM 724 N N . ALA A 1 91 ? -2.765 -0.071 -19.715 1.00 94.69 91 ALA A N 1
ATOM 725 C CA . ALA A 1 91 ? -2.328 -0.458 -21.058 1.00 94.69 91 ALA A CA 1
ATOM 726 C C . ALA A 1 91 ? -0.841 -0.141 -21.306 1.00 94.69 91 ALA A C 1
ATOM 728 O O . ALA A 1 91 ? -0.119 -0.942 -21.892 1.00 94.69 91 ALA A O 1
ATOM 729 N N . GLN A 1 92 ? -0.355 1.001 -20.806 1.00 95.06 92 GLN A N 1
ATOM 730 C CA . GLN A 1 92 ? 1.059 1.381 -20.917 1.00 95.06 92 GLN A CA 1
ATOM 731 C C . GLN A 1 92 ? 1.953 0.486 -20.055 1.00 95.06 92 GLN A C 1
ATOM 733 O O . GLN A 1 92 ? 3.071 0.165 -20.450 1.00 95.06 92 GLN A O 1
ATOM 738 N N . PHE A 1 93 ? 1.461 0.047 -18.896 1.00 95.50 93 PHE A N 1
ATOM 739 C CA . PHE A 1 93 ? 2.180 -0.893 -18.043 1.00 95.50 93 PHE A CA 1
ATOM 740 C C . PHE A 1 93 ? 2.391 -2.252 -18.736 1.00 95.50 93 PHE A C 1
ATOM 742 O O . PHE A 1 93 ? 3.473 -2.832 -18.631 1.00 95.50 93 PHE A O 1
ATOM 749 N N . LEU A 1 94 ? 1.390 -2.720 -19.487 1.00 94.25 94 LEU A N 1
ATOM 750 C CA . LEU A 1 94 ? 1.440 -3.979 -20.241 1.00 94.25 94 LEU A CA 1
ATOM 751 C C . LEU A 1 94 ? 2.179 -3.866 -21.581 1.00 94.25 94 LEU A C 1
ATOM 753 O O . LEU A 1 94 ? 2.683 -4.870 -22.073 1.00 94.25 94 LEU A O 1
ATOM 757 N N . SER A 1 95 ? 2.261 -2.668 -22.167 1.00 93.94 95 SER A N 1
ATOM 758 C CA . SER A 1 95 ? 3.053 -2.430 -23.384 1.00 93.94 95 SER A CA 1
ATOM 759 C C . SER A 1 95 ? 4.528 -2.750 -23.144 1.00 93.94 95 SER A C 1
ATOM 761 O O . SER A 1 95 ? 4.983 -2.601 -22.025 1.00 93.94 95 SER A O 1
ATOM 763 N N . GLU A 1 96 ? 5.326 -3.146 -24.132 1.00 88.88 96 GLU A N 1
ATOM 764 C CA . GLU A 1 96 ? 6.747 -3.479 -23.891 1.00 88.88 96 GLU A CA 1
ATOM 765 C C . GLU A 1 96 ? 7.619 -2.257 -23.560 1.00 88.88 96 GLU A C 1
ATOM 767 O O . GLU A 1 96 ? 8.680 -2.367 -22.946 1.00 88.88 96 GLU A O 1
ATOM 772 N N . HIS A 1 97 ? 7.149 -1.065 -23.908 1.00 87.94 97 HIS A N 1
ATOM 773 C CA . HIS A 1 97 ? 7.869 0.182 -23.706 1.00 87.94 97 HIS A CA 1
ATOM 774 C C . HIS A 1 97 ? 7.753 0.673 -22.247 1.00 87.94 97 HIS A C 1
ATOM 776 O O . HIS A 1 97 ? 6.960 0.166 -21.462 1.00 87.94 97 HIS A O 1
ATOM 782 N N . HIS A 1 98 ? 8.522 1.703 -21.874 1.00 90.75 98 HIS A N 1
ATOM 783 C CA . HIS A 1 98 ? 8.408 2.418 -20.582 1.00 90.75 98 HIS A CA 1
ATOM 784 C C . HIS A 1 98 ? 9.009 1.692 -19.360 1.00 90.75 98 HIS A C 1
ATOM 786 O O . HIS A 1 98 ? 8.522 1.825 -18.239 1.00 90.75 98 HIS A O 1
ATOM 792 N N . THR A 1 99 ? 10.119 0.981 -19.559 1.00 92.00 99 THR A N 1
ATOM 793 C CA . THR A 1 99 ? 10.880 0.232 -18.541 1.00 92.00 99 THR A CA 1
ATOM 794 C C . THR A 1 99 ? 11.109 1.008 -17.237 1.00 92.00 99 THR A C 1
ATOM 796 O O . THR A 1 99 ? 10.717 0.521 -16.180 1.00 92.00 99 THR A O 1
ATOM 799 N N . THR A 1 100 ? 11.680 2.221 -17.288 1.00 92.12 100 THR A N 1
ATOM 800 C CA . THR A 1 100 ? 12.000 3.016 -16.082 1.00 92.12 100 THR A CA 1
ATOM 801 C C . THR A 1 100 ? 10.762 3.269 -15.229 1.00 92.12 100 THR A C 1
ATOM 803 O O . THR A 1 100 ? 10.707 2.871 -14.070 1.00 92.12 100 THR A O 1
ATOM 806 N N . ARG A 1 101 ? 9.716 3.833 -15.848 1.00 93.38 101 ARG A N 1
ATOM 807 C CA . ARG A 1 101 ? 8.486 4.218 -15.149 1.00 93.38 101 ARG A CA 1
ATOM 808 C C . ARG A 1 101 ? 7.786 3.013 -14.527 1.00 93.38 101 ARG A C 1
ATOM 810 O O . ARG A 1 101 ? 7.203 3.139 -13.458 1.00 93.38 101 ARG A O 1
ATOM 817 N N . LYS A 1 102 ? 7.848 1.835 -15.158 1.00 94.38 102 LYS A N 1
ATOM 818 C CA . LYS A 1 102 ? 7.291 0.609 -14.566 1.00 94.38 102 LYS A CA 1
ATOM 819 C C . LYS A 1 102 ? 8.060 0.168 -13.330 1.00 94.38 102 LYS A C 1
ATOM 821 O O . LYS A 1 102 ? 7.436 -0.209 -12.343 1.00 94.38 102 LYS A O 1
ATOM 826 N N . LEU A 1 103 ? 9.393 0.211 -13.380 1.00 94.31 103 LEU A N 1
ATOM 827 C CA . LEU A 1 103 ? 10.231 -0.125 -12.228 1.00 94.31 103 LEU A CA 1
ATOM 828 C C . LEU A 1 103 ? 9.958 0.825 -11.058 1.00 94.31 103 LEU A C 1
ATOM 830 O O . LEU A 1 103 ? 9.882 0.368 -9.916 1.00 94.31 103 LEU A O 1
ATOM 834 N N . ASP A 1 104 ? 9.757 2.112 -11.343 1.00 93.88 104 ASP A N 1
ATOM 835 C CA . 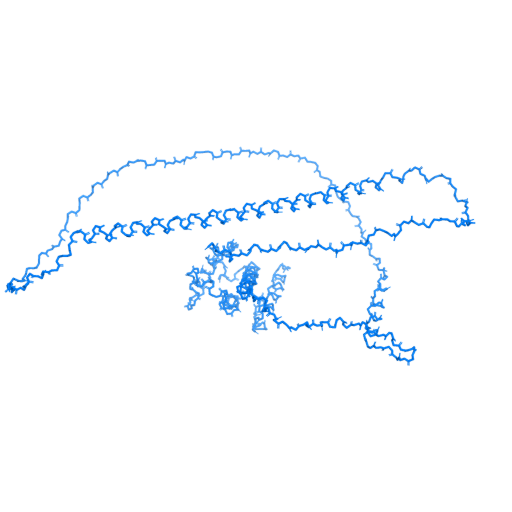ASP A 1 104 ? 9.407 3.109 -10.330 1.00 93.88 104 ASP A CA 1
ATOM 836 C C . ASP A 1 104 ? 8.027 2.840 -9.730 1.00 93.88 104 ASP A C 1
ATOM 838 O O . ASP A 1 104 ? 7.915 2.737 -8.511 1.00 93.88 104 ASP A O 1
ATOM 842 N N . VAL A 1 105 ? 7.006 2.602 -10.564 1.00 95.25 105 VAL A N 1
ATOM 843 C CA . VAL A 1 105 ? 5.655 2.250 -10.092 1.00 95.25 105 VAL A CA 1
ATOM 844 C C . VAL A 1 105 ? 5.696 1.017 -9.193 1.00 95.25 105 VAL A C 1
ATOM 846 O O . VAL A 1 105 ? 5.155 1.046 -8.093 1.00 95.25 105 VAL A O 1
ATOM 849 N N . VAL A 1 106 ? 6.367 -0.062 -9.605 1.00 95.88 106 VAL A N 1
ATOM 850 C CA . VAL A 1 106 ? 6.448 -1.283 -8.784 1.00 95.88 106 VAL A CA 1
ATOM 851 C C . VAL A 1 106 ? 7.217 -1.032 -7.483 1.00 95.88 106 VAL A C 1
ATOM 853 O O . VAL A 1 106 ? 6.825 -1.541 -6.432 1.00 95.88 106 VAL A O 1
ATOM 856 N N . SER A 1 107 ? 8.275 -0.219 -7.521 1.00 95.25 107 SER A N 1
ATOM 857 C CA . SER A 1 107 ? 9.016 0.179 -6.318 1.00 95.25 107 SER A CA 1
ATOM 858 C C . SER A 1 107 ? 8.138 0.966 -5.345 1.00 95.25 107 SER A C 1
ATOM 860 O O . SER A 1 107 ? 8.147 0.682 -4.148 1.00 95.25 107 SER A O 1
ATOM 862 N N . ASP A 1 108 ? 7.353 1.917 -5.843 1.00 95.88 108 ASP A N 1
ATOM 863 C CA . ASP A 1 108 ? 6.444 2.720 -5.026 1.00 95.88 108 ASP A CA 1
ATOM 864 C C . ASP A 1 108 ? 5.333 1.850 -4.421 1.00 95.88 108 ASP A C 1
ATOM 866 O O . ASP A 1 108 ? 5.063 1.937 -3.223 1.00 95.88 108 ASP A O 1
ATOM 870 N N . VAL A 1 109 ? 4.758 0.928 -5.202 1.00 96.12 109 VAL A N 1
ATOM 871 C CA . VAL A 1 109 ? 3.771 -0.042 -4.697 1.00 96.12 109 VAL A CA 1
ATOM 872 C C . VAL A 1 109 ? 4.357 -0.887 -3.567 1.00 96.12 109 VAL A C 1
ATOM 874 O O . VAL A 1 109 ? 3.719 -1.046 -2.528 1.00 96.12 109 VAL A O 1
ATOM 877 N N . LEU A 1 110 ? 5.585 -1.392 -3.717 1.00 96.00 110 LEU A N 1
ATOM 878 C CA . LEU A 1 110 ? 6.252 -2.158 -2.659 1.00 96.00 110 LEU A CA 1
ATOM 879 C C . LEU A 1 110 ? 6.466 -1.330 -1.389 1.00 96.00 110 LEU A C 1
ATOM 881 O O . LEU A 1 110 ? 6.303 -1.853 -0.287 1.00 96.00 110 LEU A O 1
ATOM 885 N N . GLN A 1 111 ? 6.811 -0.048 -1.518 1.00 96.25 111 GLN A N 1
ATOM 886 C CA . GLN A 1 111 ? 6.948 0.842 -0.363 1.00 96.25 111 GLN A CA 1
ATOM 887 C C . GLN A 1 111 ? 5.617 1.061 0.352 1.00 96.25 111 GLN A C 1
ATOM 889 O O . GLN A 1 111 ? 5.570 0.987 1.580 1.00 96.25 111 GLN A O 1
ATOM 894 N N . LEU A 1 112 ? 4.538 1.277 -0.400 1.00 96.06 112 LEU A N 1
ATOM 895 C CA . LEU A 1 112 ? 3.193 1.437 0.151 1.00 96.06 112 LEU A CA 1
ATOM 896 C C . LEU A 1 112 ? 2.727 0.170 0.876 1.00 96.06 112 LEU A C 1
ATOM 898 O O . LEU A 1 112 ? 2.197 0.245 1.985 1.00 96.06 112 LEU A O 1
ATOM 902 N N . VAL A 1 113 ? 2.980 -0.999 0.286 1.00 95.81 113 VAL A N 1
ATOM 903 C CA . VAL A 1 113 ? 2.681 -2.301 0.897 1.00 95.81 113 VAL A CA 1
ATOM 904 C C . VAL A 1 113 ? 3.479 -2.508 2.183 1.00 95.81 113 VAL A C 1
ATOM 906 O O . VAL A 1 113 ? 2.903 -2.911 3.191 1.00 95.81 113 VAL A O 1
ATOM 909 N N . LEU A 1 114 ? 4.778 -2.199 2.183 1.00 95.50 114 LEU A N 1
ATOM 910 C CA . LEU A 1 114 ? 5.617 -2.271 3.383 1.00 95.50 114 LEU A CA 1
ATOM 911 C C . LEU A 1 114 ? 5.107 -1.336 4.485 1.00 95.50 114 LEU A C 1
ATOM 913 O O . LEU A 1 114 ? 4.975 -1.757 5.630 1.00 95.50 114 LEU A O 1
ATOM 917 N N . ALA A 1 115 ? 4.754 -0.097 4.139 1.00 95.62 115 ALA A N 1
ATOM 918 C CA . ALA A 1 115 ? 4.197 0.856 5.094 1.00 95.62 115 ALA A CA 1
ATOM 919 C C . ALA A 1 115 ? 2.875 0.351 5.697 1.00 95.62 115 ALA A C 1
ATOM 921 O O . ALA A 1 115 ? 2.679 0.437 6.911 1.00 95.62 115 ALA A O 1
ATOM 922 N N . LYS A 1 116 ? 1.991 -0.235 4.878 1.00 95.06 116 LYS A N 1
ATOM 923 C CA . LYS A 1 116 ? 0.741 -0.845 5.360 1.00 95.06 116 LYS A CA 1
ATOM 924 C C . LYS A 1 116 ? 0.958 -2.102 6.189 1.00 95.06 116 LYS A C 1
ATOM 926 O O . LYS A 1 116 ? 0.224 -2.318 7.154 1.00 95.06 116 LYS A O 1
ATOM 931 N N . HIS A 1 117 ? 1.960 -2.908 5.860 1.00 94.88 117 HIS A N 1
ATOM 932 C CA . HIS A 1 117 ? 2.363 -4.034 6.692 1.00 94.88 117 HIS A CA 1
ATOM 933 C C . HIS A 1 117 ? 2.823 -3.558 8.077 1.00 94.88 117 HIS A C 1
ATOM 935 O O . HIS A 1 117 ? 2.318 -4.049 9.086 1.00 94.88 117 HIS A O 1
ATOM 941 N N . ASP A 1 118 ? 3.700 -2.554 8.132 1.00 95.00 118 ASP A N 1
ATOM 942 C CA . ASP A 1 118 ? 4.192 -1.985 9.389 1.00 95.00 118 ASP A CA 1
ATOM 943 C C . ASP A 1 118 ? 3.058 -1.356 10.215 1.00 95.00 118 ASP A C 1
ATOM 945 O O . ASP A 1 118 ? 3.016 -1.514 11.437 1.00 95.00 118 ASP A O 1
ATOM 949 N N . GLU A 1 119 ? 2.121 -0.662 9.563 1.00 94.69 119 GLU A N 1
ATOM 950 C CA . GLU A 1 119 ? 0.918 -0.112 10.197 1.00 94.69 119 GLU A CA 1
ATOM 951 C C . GLU A 1 119 ? 0.045 -1.222 10.795 1.00 94.69 119 GLU A C 1
ATOM 953 O O . GLU A 1 119 ? -0.314 -1.158 11.971 1.00 94.69 119 GLU A O 1
ATOM 958 N N . SER A 1 120 ? -0.220 -2.279 10.027 1.00 91.81 120 SER A N 1
ATOM 959 C CA . SER A 1 120 ? -1.017 -3.423 10.481 1.00 91.81 120 SER A CA 1
ATOM 960 C C . SER A 1 120 ? -0.350 -4.134 11.659 1.00 91.81 120 SER A C 1
ATOM 962 O O . SER A 1 120 ? -0.990 -4.378 12.679 1.00 91.81 120 SER A O 1
ATOM 964 N N . ALA A 1 121 ? 0.962 -4.372 11.581 1.00 91.75 121 ALA A N 1
ATOM 965 C CA . ALA A 1 121 ? 1.733 -4.981 12.662 1.00 91.75 121 ALA A CA 1
ATOM 966 C C . ALA A 1 121 ? 1.773 -4.101 13.926 1.00 91.75 121 ALA A C 1
ATOM 968 O O . ALA A 1 121 ? 1.891 -4.608 15.044 1.00 91.75 121 ALA A O 1
ATOM 969 N N . ARG A 1 122 ? 1.714 -2.769 13.783 1.00 92.38 122 ARG A N 1
ATOM 970 C CA . ARG A 1 122 ? 1.587 -1.841 14.921 1.00 92.38 122 ARG A CA 1
ATOM 971 C C . ARG A 1 122 ? 0.195 -1.903 15.541 1.00 92.38 122 ARG A C 1
ATOM 973 O O . ARG A 1 122 ? 0.099 -1.868 16.766 1.00 92.38 122 ARG A O 1
ATOM 980 N N . LEU A 1 123 ? -0.858 -1.983 14.730 1.00 90.50 123 LEU A N 1
ATOM 981 C CA . LEU A 1 123 ? -2.234 -2.116 15.216 1.00 90.50 123 LEU A CA 1
ATOM 982 C C . LEU A 1 123 ? -2.432 -3.434 15.963 1.00 90.50 123 LEU A C 1
ATOM 984 O O . LEU A 1 123 ? -2.948 -3.414 17.076 1.00 90.50 123 LEU A O 1
ATOM 988 N N . GLU A 1 124 ? -1.932 -4.539 15.416 1.00 89.06 124 GLU A N 1
ATOM 989 C CA . GLU A 1 124 ? -1.970 -5.847 16.074 1.00 89.06 124 GLU A CA 1
ATOM 990 C C . GLU A 1 124 ? -1.255 -5.803 17.430 1.00 89.06 124 GLU A C 1
ATOM 992 O O . GLU A 1 124 ? -1.817 -6.216 18.437 1.00 89.06 124 GLU A O 1
ATOM 997 N N . ARG A 1 125 ? -0.067 -5.188 17.506 1.00 89.25 125 ARG A N 1
ATOM 998 C CA . ARG A 1 125 ? 0.638 -4.986 18.784 1.00 89.25 125 ARG A CA 1
ATOM 999 C C . ARG A 1 125 ? -0.134 -4.120 19.775 1.00 89.25 125 ARG A C 1
ATOM 1001 O O . ARG A 1 125 ? -0.074 -4.390 20.966 1.00 89.25 125 ARG A O 1
ATOM 1008 N N . ARG A 1 126 ? -0.851 -3.089 19.317 1.00 89.00 126 ARG A N 1
ATOM 1009 C CA . ARG A 1 126 ? -1.695 -2.248 20.188 1.00 89.00 126 ARG A CA 1
ATOM 1010 C C . ARG A 1 126 ? -2.914 -3.006 20.708 1.00 89.00 126 ARG A C 1
ATOM 1012 O O . ARG A 1 126 ? -3.295 -2.798 21.851 1.00 89.00 126 ARG A O 1
ATOM 1019 N N . GLN A 1 127 ? -3.504 -3.868 19.884 1.00 85.81 127 GLN A N 1
ATOM 1020 C CA . GLN A 1 127 ? -4.630 -4.717 20.275 1.00 85.81 127 GLN A CA 1
ATOM 1021 C C . GLN A 1 127 ? -4.185 -5.851 21.205 1.00 85.81 127 GLN A C 1
ATOM 1023 O O . GLN A 1 127 ? -4.879 -6.153 22.167 1.00 85.81 127 GLN A O 1
ATOM 1028 N N . ALA A 1 128 ? -3.013 -6.440 20.952 1.00 83.69 128 ALA A N 1
ATOM 1029 C CA . ALA A 1 128 ? -2.406 -7.472 21.789 1.00 83.69 128 ALA A CA 1
ATOM 1030 C C . ALA A 1 128 ? -1.825 -6.909 23.093 1.00 83.69 128 ALA A C 1
ATOM 1032 O O . ALA A 1 128 ? -1.768 -7.619 24.094 1.00 83.69 128 ALA A O 1
ATOM 1033 N N . ALA A 1 129 ? -1.463 -5.622 23.118 1.00 80.00 129 ALA A N 1
ATOM 1034 C CA . ALA A 1 129 ? -1.228 -4.858 24.338 1.00 80.00 129 ALA A CA 1
ATOM 1035 C C . ALA A 1 129 ? -2.557 -4.568 25.061 1.00 80.00 129 ALA A C 1
ATOM 1037 O O . ALA A 1 129 ? -2.850 -3.436 25.447 1.00 80.00 129 ALA A O 1
ATOM 1038 N N . VAL A 1 130 ? -3.365 -5.611 25.272 1.00 68.00 130 VAL A N 1
ATOM 1039 C CA . VAL A 1 130 ? -4.303 -5.641 26.384 1.00 68.00 130 VAL A CA 1
ATOM 1040 C C . VAL A 1 130 ? -3.445 -5.439 27.615 1.00 68.00 130 VAL A C 1
ATOM 1042 O O . VAL A 1 130 ? -2.524 -6.211 27.878 1.00 68.00 130 VAL A O 1
ATOM 1045 N N . TRP A 1 131 ? -3.709 -4.340 28.313 1.00 58.38 131 TRP A N 1
ATOM 1046 C CA . TRP A 1 131 ? -3.105 -4.025 29.593 1.00 58.38 131 TRP A CA 1
ATOM 1047 C C . TRP A 1 131 ? -3.287 -5.257 30.481 1.00 58.38 131 TRP A C 1
ATOM 1049 O O . TRP A 1 131 ? -4.384 -5.509 30.977 1.00 58.38 131 TRP A O 1
ATOM 1059 N N . THR A 1 132 ? -2.244 -6.077 30.630 1.00 58.59 132 THR A N 1
ATOM 1060 C CA . THR A 1 132 ? -2.235 -7.080 31.684 1.00 58.59 132 THR A CA 1
ATOM 1061 C C . THR A 1 132 ? -2.263 -6.262 32.952 1.00 58.59 132 THR A C 1
ATOM 1063 O O . THR A 1 132 ? -1.279 -5.589 33.272 1.00 58.59 132 THR A O 1
ATOM 1066 N N . GLU A 1 133 ? -3.421 -6.244 33.607 1.00 58.28 133 GLU A N 1
ATOM 1067 C CA . GLU A 1 133 ? -3.561 -5.662 34.927 1.00 58.28 133 GLU A CA 1
ATOM 1068 C C . GLU A 1 133 ? -2.382 -6.192 35.745 1.00 58.28 133 GLU A C 1
ATOM 1070 O O . GLU A 1 133 ? -2.150 -7.409 35.722 1.00 58.28 133 GLU A O 1
ATOM 1075 N N . PRO A 1 134 ? -1.546 -5.316 36.334 1.00 56.00 134 PRO A N 1
ATOM 1076 C CA . PRO A 1 134 ? -0.388 -5.748 37.084 1.00 56.00 134 PRO A CA 1
ATOM 1077 C C . PRO A 1 134 ? -0.952 -6.625 38.181 1.00 56.00 134 PRO A C 1
ATOM 1079 O O . PRO A 1 134 ? -1.553 -6.114 39.124 1.00 56.00 134 PRO A O 1
ATOM 1082 N N . LYS A 1 135 ? -0.847 -7.946 37.988 1.00 53.44 135 LYS A N 1
ATOM 1083 C CA . LYS A 1 135 ? -1.341 -8.951 38.915 1.00 53.44 135 LYS A CA 1
ATOM 1084 C C . LYS A 1 135 ? -0.754 -8.528 40.238 1.00 53.44 135 LYS A C 1
ATOM 1086 O O . LYS A 1 135 ? 0.471 -8.580 40.374 1.00 53.44 135 LYS A O 1
ATOM 1091 N N . GLN A 1 136 ? -1.597 -7.996 41.128 1.00 55.91 136 GLN A N 1
ATOM 1092 C CA . GLN A 1 136 ? -1.161 -7.557 42.438 1.00 55.91 136 GLN A CA 1
ATOM 1093 C C . GLN A 1 136 ? -0.507 -8.792 43.033 1.00 55.91 136 GLN A C 1
ATOM 1095 O O . GLN A 1 136 ? -1.180 -9.767 43.365 1.00 55.91 136 GLN A O 1
ATOM 1100 N N . ARG A 1 137 ? 0.829 -8.807 43.024 1.00 50.78 137 ARG A N 1
ATOM 1101 C CA . ARG A 1 137 ? 1.619 -9.829 43.685 1.00 50.78 137 ARG A CA 1
ATOM 1102 C C . ARG A 1 137 ? 1.357 -9.566 45.151 1.00 50.78 137 ARG A C 1
ATOM 1104 O O . ARG A 1 137 ? 2.021 -8.748 45.777 1.00 50.78 137 ARG A O 1
ATOM 1111 N N . SER A 1 138 ? 0.299 -10.189 45.644 1.00 57.12 138 SER A N 1
ATOM 1112 C CA . SER A 1 138 ? -0.044 -10.237 47.045 1.00 57.12 138 SER A CA 1
ATOM 1113 C C . SER A 1 138 ? 1.177 -10.769 47.786 1.00 57.12 138 SER A C 1
ATOM 1115 O O . SER A 1 138 ? 1.527 -11.941 47.659 1.00 57.12 138 SER A O 1
ATOM 1117 N N . GLY A 1 139 ? 1.842 -9.879 48.517 1.00 57.88 139 GLY A N 1
ATOM 1118 C CA . GLY A 1 139 ? 2.562 -10.247 49.729 1.00 57.88 139 GLY A CA 1
ATOM 1119 C C . GLY A 1 139 ? 3.916 -10.934 49.582 1.00 57.88 139 GLY A C 1
ATOM 1120 O O . GLY A 1 139 ? 4.275 -11.695 50.469 1.00 57.88 139 GLY A O 1
ATOM 1121 N N . ALA A 1 140 ? 4.704 -10.646 48.547 1.00 54.53 140 ALA A N 1
ATOM 1122 C CA . ALA A 1 140 ? 6.143 -10.883 48.642 1.00 54.53 140 ALA A CA 1
ATOM 1123 C C . ALA A 1 140 ? 6.882 -9.626 48.187 1.00 54.53 140 ALA A C 1
ATOM 1125 O O . ALA A 1 140 ? 6.766 -9.269 47.009 1.00 54.53 140 ALA A O 1
ATOM 1126 N N . PRO A 1 141 ? 7.643 -8.942 49.065 1.00 55.84 141 PRO A N 1
ATOM 1127 C CA . PRO A 1 141 ? 8.640 -8.010 48.587 1.00 55.84 141 PRO A CA 1
ATOM 1128 C C . PRO A 1 141 ? 9.621 -8.848 47.772 1.00 55.84 141 PRO A C 1
ATOM 1130 O O . PRO A 1 141 ? 10.520 -9.484 48.320 1.00 55.84 141 PRO A O 1
ATOM 1133 N N . SER A 1 142 ? 9.460 -8.873 46.445 1.00 52.56 142 SER A N 1
ATOM 1134 C CA . SER A 1 142 ? 10.614 -9.122 45.602 1.00 52.56 142 SER A CA 1
ATOM 1135 C C . SER A 1 142 ? 11.495 -7.912 45.844 1.00 52.56 142 SER A C 1
ATOM 1137 O O . SER A 1 142 ? 11.351 -6.873 45.197 1.00 52.56 142 SER A O 1
ATOM 1139 N N . ARG A 1 143 ? 12.355 -8.045 46.855 1.00 51.50 143 ARG A N 1
ATOM 1140 C CA . ARG A 1 143 ? 13.658 -7.421 46.899 1.00 51.50 143 ARG A CA 1
ATOM 1141 C C . ARG A 1 143 ? 14.248 -7.755 45.539 1.00 51.50 143 ARG A C 1
ATOM 1143 O O . ARG A 1 143 ? 14.827 -8.815 45.338 1.00 51.50 143 ARG A O 1
ATOM 1150 N N . VAL A 1 144 ? 13.982 -6.887 44.567 1.00 49.28 144 VAL A N 1
ATOM 1151 C CA . VAL A 1 144 ? 14.911 -6.663 43.484 1.00 49.28 144 VAL A CA 1
ATOM 1152 C C . VAL A 1 144 ? 16.138 -6.263 44.274 1.00 49.28 144 VAL A C 1
ATOM 1154 O O . VAL A 1 144 ? 16.241 -5.139 44.765 1.00 49.28 144 VAL A O 1
ATOM 1157 N N . GLU A 1 145 ? 16.984 -7.249 44.568 1.00 52.47 145 GLU A N 1
ATOM 1158 C CA . GLU A 1 145 ? 18.379 -6.979 44.792 1.00 52.47 145 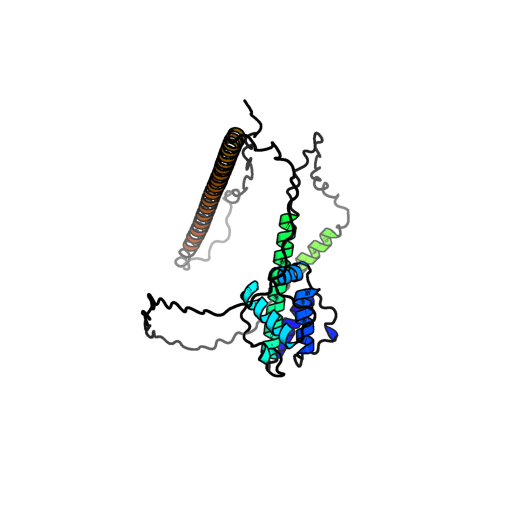GLU A CA 1
ATOM 1159 C C . GLU A 1 145 ? 18.756 -6.243 43.519 1.00 52.47 145 GLU A C 1
ATOM 1161 O O . GLU A 1 145 ? 19.013 -6.834 42.475 1.00 52.47 145 GLU A O 1
ATOM 1166 N N . ASN A 1 146 ? 18.669 -4.909 43.589 1.00 49.16 146 ASN A N 1
ATOM 1167 C CA . ASN A 1 146 ? 19.644 -4.055 42.964 1.00 49.16 146 ASN A CA 1
ATOM 1168 C C . ASN A 1 146 ? 20.936 -4.784 43.264 1.00 49.16 146 ASN A C 1
ATOM 1170 O O . ASN A 1 146 ? 21.373 -4.784 44.418 1.00 49.16 146 ASN A O 1
ATOM 1174 N N . HIS A 1 147 ? 21.420 -5.545 42.282 1.00 50.88 147 HIS A N 1
ATOM 1175 C CA . HIS A 1 147 ? 22.739 -6.110 42.327 1.00 50.88 147 HIS A CA 1
ATOM 1176 C C . HIS A 1 147 ? 23.603 -4.894 42.594 1.00 50.88 147 HIS A C 1
ATOM 1178 O O . HIS A 1 147 ? 23.810 -4.045 41.725 1.00 50.88 147 HIS A O 1
ATOM 1184 N N . LEU A 1 148 ? 23.977 -4.755 43.865 1.00 46.59 148 LEU A N 1
ATOM 1185 C CA . LEU A 1 148 ? 25.064 -3.918 44.285 1.00 46.59 148 LEU A CA 1
ATOM 1186 C C . LEU A 1 148 ? 26.153 -4.256 43.287 1.00 46.59 148 LEU A C 1
ATOM 1188 O O . LEU A 1 148 ? 26.420 -5.443 43.054 1.00 46.59 148 LEU A O 1
ATOM 1192 N N . LEU A 1 149 ? 26.689 -3.225 42.633 1.00 56.09 149 LEU A N 1
ATOM 1193 C CA . LEU A 1 149 ? 27.902 -3.381 41.854 1.00 56.09 149 LEU A CA 1
ATOM 1194 C C . LEU A 1 149 ? 28.817 -4.331 42.636 1.00 56.09 149 LEU A C 1
ATOM 1196 O O . LEU A 1 149 ? 29.004 -4.093 43.837 1.00 56.09 149 LEU A O 1
ATOM 1200 N N . PRO A 1 150 ? 29.315 -5.419 42.022 1.00 57.84 150 PRO A N 1
ATOM 1201 C CA . PRO A 1 150 ? 30.246 -6.284 42.717 1.00 57.84 150 PRO A CA 1
ATOM 1202 C C . PRO A 1 150 ? 31.355 -5.393 43.293 1.00 57.84 150 PRO A C 1
ATOM 1204 O O . PRO A 1 150 ? 31.825 -4.491 42.585 1.00 57.84 150 PRO A O 1
ATOM 1207 N N . PRO A 1 151 ? 31.716 -5.562 44.580 1.00 61.31 151 PRO A N 1
ATOM 1208 C CA . PRO A 1 151 ? 32.790 -4.787 45.179 1.00 61.31 151 PRO A CA 1
ATOM 1209 C C . PRO A 1 151 ? 34.025 -4.912 44.289 1.00 61.31 151 PRO A C 1
ATOM 1211 O O . PRO A 1 151 ? 34.276 -5.977 43.719 1.00 61.31 151 PRO A O 1
ATOM 1214 N N . ALA A 1 152 ? 34.731 -3.792 44.118 1.00 60.44 152 ALA A N 1
ATOM 1215 C CA . ALA A 1 152 ? 35.861 -3.674 43.210 1.00 60.44 152 ALA A CA 1
ATOM 1216 C C . ALA A 1 152 ? 36.780 -4.910 43.303 1.00 60.44 152 ALA A C 1
ATOM 1218 O O . ALA A 1 152 ? 37.120 -5.327 44.416 1.00 60.44 152 ALA A O 1
ATOM 1219 N N . PRO A 1 153 ? 37.165 -5.517 42.166 1.00 63.66 153 PRO A N 1
ATOM 1220 C CA . PRO A 1 153 ? 38.017 -6.692 42.187 1.00 63.66 153 PRO A CA 1
ATOM 1221 C C . PRO A 1 153 ? 39.373 -6.348 42.827 1.00 63.66 153 PRO A C 1
ATOM 1223 O O . PRO A 1 153 ? 39.886 -5.243 42.618 1.00 63.66 153 PRO A O 1
ATOM 1226 N N . PRO A 1 154 ? 39.970 -7.273 43.601 1.00 70.25 154 PRO A N 1
ATOM 1227 C CA . PRO A 1 154 ? 41.298 -7.076 44.167 1.00 70.25 154 PRO A CA 1
ATOM 1228 C C . PRO A 1 154 ? 42.327 -6.841 43.044 1.00 70.25 154 PRO A C 1
ATOM 1230 O O . PRO A 1 154 ? 42.177 -7.405 41.956 1.00 70.25 154 PRO A O 1
ATOM 1233 N N . PRO A 1 155 ? 43.391 -6.051 43.288 1.00 65.25 155 PRO A N 1
ATOM 1234 C CA . PRO A 1 155 ? 44.261 -5.471 42.253 1.00 65.25 155 PRO A CA 1
ATOM 1235 C C . PRO A 1 155 ? 45.082 -6.455 41.391 1.00 65.25 155 PRO A C 1
ATOM 1237 O O . PRO A 1 15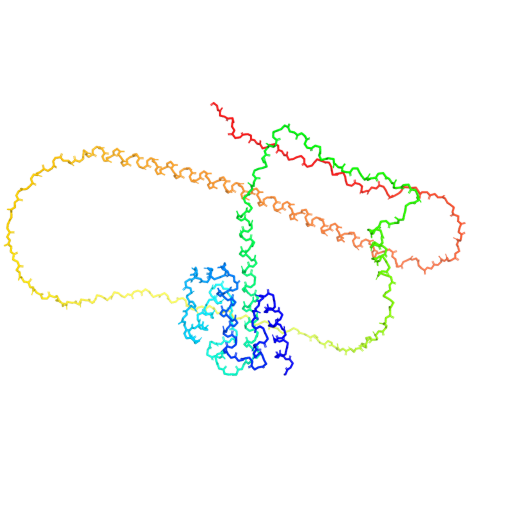5 ? 45.883 -6.006 40.580 1.00 65.25 155 PRO A O 1
ATOM 1240 N N . ASN A 1 156 ? 44.880 -7.773 41.505 1.00 65.38 156 ASN A N 1
ATOM 1241 C CA . ASN A 1 156 ? 45.719 -8.794 40.866 1.00 65.38 156 ASN A CA 1
ATOM 1242 C C . ASN A 1 156 ? 44.975 -9.759 39.911 1.00 65.38 156 ASN A C 1
ATOM 1244 O O . ASN A 1 156 ? 45.499 -10.833 39.621 1.00 65.38 156 ASN A O 1
ATOM 1248 N N . GLN A 1 157 ? 43.784 -9.419 39.396 1.00 59.47 157 GLN A N 1
ATOM 1249 C CA . GLN A 1 157 ? 43.117 -10.220 38.348 1.00 59.47 157 GLN A CA 1
ATOM 1250 C C . GLN A 1 157 ? 43.232 -9.596 36.944 1.00 59.47 157 GLN A C 1
ATOM 1252 O O . GLN A 1 157 ? 43.098 -8.379 36.801 1.00 59.47 157 GLN A O 1
ATOM 1257 N N . PRO A 1 158 ? 43.447 -10.409 35.887 1.00 65.62 158 PRO A N 1
ATOM 1258 C CA . PRO A 1 158 ? 43.510 -9.919 34.514 1.00 65.62 158 PRO A CA 1
ATOM 1259 C C . PRO A 1 158 ? 42.144 -9.374 34.050 1.00 65.62 158 PRO A C 1
ATOM 1261 O O . PRO A 1 158 ? 41.097 -9.872 34.473 1.00 65.62 158 PRO A O 1
ATOM 1264 N N . PRO A 1 159 ? 42.128 -8.347 33.181 1.00 66.06 159 PRO A N 1
ATOM 1265 C CA . PRO A 1 159 ? 40.918 -7.610 32.839 1.00 66.06 159 PRO A CA 1
ATOM 1266 C C . PRO A 1 159 ? 39.875 -8.495 32.143 1.00 66.06 159 PRO A C 1
ATOM 1268 O O . PRO A 1 159 ? 40.153 -9.141 31.135 1.00 66.06 159 PRO A O 1
ATOM 1271 N N . SER A 1 160 ? 38.648 -8.462 32.670 1.00 73.62 160 SER A N 1
ATOM 1272 C CA . SER A 1 160 ? 37.449 -9.063 32.076 1.00 73.62 160 SER A CA 1
ATOM 1273 C C . SER A 1 160 ? 37.279 -8.667 30.601 1.00 73.62 160 SER A C 1
ATOM 1275 O O . SER A 1 160 ? 37.512 -7.517 30.222 1.00 73.62 160 SER A O 1
ATOM 1277 N N . HIS A 1 161 ? 36.804 -9.609 29.777 1.00 64.75 161 HIS A N 1
ATOM 1278 C CA . HIS A 1 161 ? 36.529 -9.454 28.341 1.00 64.75 161 HIS A CA 1
ATOM 1279 C C . HIS A 1 161 ? 35.718 -8.182 28.008 1.00 64.75 161 HIS A C 1
ATOM 1281 O O . HIS A 1 161 ? 35.945 -7.548 26.980 1.00 64.75 161 HIS A O 1
ATOM 1287 N N . ALA A 1 162 ? 34.834 -7.737 28.908 1.00 64.38 162 ALA A N 1
ATOM 1288 C CA . ALA A 1 162 ? 34.070 -6.498 28.738 1.00 64.38 162 ALA A CA 1
ATOM 1289 C C . ALA A 1 162 ? 34.953 -5.229 28.733 1.00 64.38 162 ALA A C 1
ATOM 1291 O O . ALA A 1 162 ? 34.711 -4.307 27.955 1.00 64.38 162 ALA A O 1
ATOM 1292 N N . ALA A 1 163 ? 36.017 -5.191 29.542 1.00 66.81 163 ALA A N 1
ATOM 1293 C CA . ALA A 1 163 ? 36.971 -4.081 29.557 1.00 66.81 163 ALA A CA 1
ATOM 1294 C C . ALA A 1 163 ? 37.871 -4.076 28.307 1.00 66.81 163 ALA A C 1
ATOM 1296 O O . ALA A 1 163 ? 38.260 -3.008 27.828 1.00 66.81 163 ALA A O 1
ATOM 1297 N N . ALA A 1 164 ? 38.160 -5.252 27.738 1.00 72.06 164 ALA A N 1
ATOM 1298 C CA . ALA A 1 164 ? 38.874 -5.367 26.467 1.00 72.06 164 ALA A CA 1
ATOM 1299 C C . ALA A 1 164 ? 38.039 -4.818 25.294 1.00 72.06 164 ALA A C 1
ATOM 1301 O O . ALA A 1 164 ? 38.559 -4.070 24.466 1.00 72.06 164 ALA A O 1
ATOM 1302 N N . VAL A 1 165 ? 36.730 -5.099 25.275 1.00 72.06 165 VAL A N 1
ATOM 1303 C CA . VAL A 1 165 ? 35.803 -4.561 24.263 1.00 72.06 165 VAL A CA 1
ATOM 1304 C C . VAL A 1 165 ? 35.692 -3.032 24.356 1.00 72.06 165 VAL A C 1
ATOM 1306 O O . VAL A 1 165 ? 35.729 -2.353 23.331 1.00 72.06 165 VAL A O 1
ATOM 1309 N N . LEU A 1 166 ? 35.652 -2.463 25.567 1.00 72.44 166 LEU A N 1
ATOM 1310 C CA . LEU A 1 166 ? 35.638 -1.003 25.749 1.00 72.44 166 LEU A CA 1
ATOM 1311 C C . LEU A 1 166 ? 36.959 -0.331 25.337 1.00 72.44 166 LEU A C 1
ATOM 1313 O O . LEU A 1 166 ? 36.938 0.785 24.821 1.00 72.44 166 LEU A O 1
ATOM 1317 N N . LYS A 1 167 ? 38.110 -1.000 25.495 1.00 69.25 167 LYS A N 1
ATOM 1318 C CA . LYS A 1 167 ? 39.391 -0.492 24.970 1.00 69.25 167 LYS A CA 1
ATOM 1319 C C . LYS A 1 167 ? 39.432 -0.479 23.439 1.00 69.25 167 LYS A C 1
ATOM 1321 O O . LYS A 1 167 ? 39.899 0.504 22.873 1.00 69.25 167 LYS A O 1
ATOM 1326 N N . LEU A 1 168 ? 38.893 -1.502 22.769 1.00 68.00 168 LEU A N 1
ATOM 1327 C CA . LEU A 1 168 ? 38.817 -1.529 21.300 1.00 68.00 168 LEU A CA 1
ATOM 1328 C C . LEU A 1 168 ? 37.937 -0.404 20.730 1.00 68.00 168 LEU A C 1
ATOM 1330 O O . LEU A 1 168 ? 38.274 0.177 19.696 1.00 68.00 168 LEU A O 1
ATOM 1334 N N . LEU A 1 169 ? 36.846 -0.056 21.415 1.00 65.38 169 LEU A N 1
ATOM 1335 C CA . LEU A 1 169 ? 35.969 1.039 20.990 1.00 65.38 169 LEU A CA 1
ATOM 1336 C C . LEU A 1 169 ? 36.643 2.411 21.131 1.00 65.38 169 LEU A C 1
ATOM 1338 O O . LEU A 1 169 ? 36.541 3.232 20.222 1.00 65.38 169 LEU A O 1
ATOM 1342 N N . HIS A 1 170 ? 37.399 2.645 22.207 1.00 63.59 170 HIS A N 1
ATOM 1343 C CA . HIS A 1 170 ? 38.118 3.911 22.382 1.00 63.59 170 HIS A CA 1
ATOM 1344 C C . HIS A 1 170 ? 39.315 4.065 21.430 1.00 63.59 170 HIS A C 1
ATOM 1346 O O . HIS A 1 170 ? 39.571 5.170 20.957 1.00 63.59 170 HIS A O 1
ATOM 1352 N N . SER A 1 171 ? 40.004 2.978 21.067 1.00 56.84 171 SER A N 1
ATOM 1353 C CA . SER A 1 171 ? 41.092 3.021 20.074 1.00 56.84 171 SER A CA 1
ATOM 1354 C C . SER A 1 171 ? 40.610 3.231 18.632 1.00 56.84 171 SER A C 1
ATOM 1356 O O . SER A 1 171 ? 41.404 3.611 17.777 1.00 56.84 171 SER A O 1
ATOM 1358 N N . SER A 1 172 ? 39.319 3.028 18.354 1.00 53.31 172 SER A N 1
ATOM 1359 C CA . SER A 1 172 ? 38.748 3.201 17.011 1.00 53.31 172 SER A CA 1
ATOM 1360 C C . SER A 1 172 ? 38.291 4.637 16.720 1.00 53.31 172 SER A C 1
ATOM 1362 O O . SER A 1 172 ? 37.987 4.956 15.574 1.00 53.31 172 SER A O 1
ATOM 1364 N N . SER A 1 173 ? 38.250 5.517 17.729 1.00 46.53 173 SER A N 1
ATOM 1365 C CA . SER A 1 173 ? 37.688 6.870 17.593 1.00 46.53 173 SER A CA 1
ATOM 1366 C C . SER A 1 173 ? 38.725 7.985 17.379 1.00 46.53 173 SER A C 1
ATOM 1368 O O . SER A 1 173 ? 38.326 9.134 17.205 1.00 46.53 173 SER A O 1
ATOM 1370 N N . SER A 1 174 ? 40.032 7.694 17.378 1.00 49.12 174 SER A N 1
ATOM 1371 C CA . SER A 1 174 ? 41.088 8.722 17.281 1.00 49.12 174 SER A CA 1
ATOM 1372 C C . SER A 1 174 ? 41.909 8.722 15.985 1.00 49.12 174 SER A C 1
ATOM 1374 O O . SER A 1 174 ? 42.806 9.548 15.851 1.00 49.12 174 SER A O 1
ATOM 1376 N N . ASN A 1 175 ? 41.584 7.891 14.989 1.00 46.78 175 ASN A N 1
ATOM 1377 C CA . ASN A 1 175 ? 42.244 7.919 13.676 1.00 46.78 175 ASN A CA 1
ATOM 1378 C C . ASN A 1 175 ? 41.270 8.291 12.548 1.00 46.78 175 ASN A C 1
ATOM 1380 O O . ASN A 1 175 ? 40.891 7.464 11.723 1.00 46.78 175 ASN A O 1
ATOM 1384 N N . SER A 1 176 ? 40.913 9.573 12.472 1.00 41.38 176 SER A N 1
ATOM 1385 C CA . SER A 1 176 ? 40.433 10.194 11.232 1.00 41.38 176 SER A CA 1
ATOM 1386 C C . SER A 1 176 ? 41.174 11.510 10.998 1.00 41.38 176 SER A C 1
ATOM 1388 O O . SER A 1 176 ? 40.622 12.603 11.109 1.00 41.38 176 SER A O 1
ATOM 1390 N N . SER A 1 177 ? 42.467 11.392 10.704 1.00 38.12 177 SER A N 1
ATOM 1391 C CA . SER A 1 177 ? 43.293 12.469 10.175 1.00 38.12 177 SER A CA 1
ATOM 1392 C C . SER A 1 177 ? 42.951 12.713 8.699 1.00 38.12 177 SER A C 1
ATOM 1394 O O . SER A 1 177 ? 43.215 11.908 7.810 1.00 38.12 177 SER A O 1
ATOM 1396 N N . SER A 1 178 ? 42.316 13.857 8.465 1.00 40.72 178 SER A N 1
ATOM 1397 C CA . SER A 1 178 ? 42.612 14.812 7.395 1.00 40.72 178 SER A CA 1
ATOM 1398 C C . SER A 1 178 ? 43.154 14.246 6.073 1.00 40.72 178 SER A C 1
ATOM 1400 O O . SER A 1 178 ? 44.361 14.238 5.832 1.00 40.72 178 SER A O 1
ATOM 1402 N N . LYS A 1 179 ? 42.254 13.922 5.136 1.00 39.94 179 LYS A N 1
ATOM 1403 C CA . LYS A 1 179 ? 42.558 14.010 3.699 1.00 39.94 179 LYS A CA 1
ATOM 1404 C C . LYS A 1 179 ? 41.816 15.190 3.083 1.00 39.94 179 LYS A C 1
ATOM 1406 O O . LYS A 1 179 ? 40.609 15.192 2.889 1.00 39.94 179 LYS A O 1
ATOM 1411 N N . LYS A 1 180 ? 42.634 16.200 2.811 1.00 43.41 180 LYS A N 1
ATOM 1412 C CA . LYS A 1 180 ? 42.431 17.416 2.032 1.00 43.41 180 LYS A CA 1
ATOM 1413 C C . LYS A 1 180 ? 41.881 17.087 0.638 1.00 43.41 180 LYS A C 1
ATOM 1415 O O . LYS A 1 180 ? 42.603 16.531 -0.183 1.00 43.41 180 LYS A O 1
ATOM 1420 N N . THR A 1 181 ? 40.656 17.508 0.340 1.00 38.94 181 THR A N 1
ATOM 1421 C CA . THR A 1 181 ? 40.177 17.682 -1.040 1.00 38.94 181 THR A CA 1
ATOM 1422 C C . THR A 1 181 ? 39.657 19.101 -1.209 1.00 38.94 181 THR A C 1
ATOM 1424 O O . THR A 1 181 ? 38.683 19.504 -0.582 1.00 38.94 181 THR A O 1
ATOM 1427 N N . LYS A 1 182 ? 40.382 19.855 -2.043 1.00 35.59 182 LYS A N 1
ATOM 1428 C CA . LYS A 1 182 ? 40.044 21.181 -2.566 1.00 35.59 182 LYS A CA 1
ATOM 1429 C C . LYS A 1 182 ? 38.629 21.167 -3.152 1.00 35.59 182 LYS A C 1
ATOM 1431 O O . LYS A 1 182 ? 38.391 20.451 -4.121 1.00 35.59 182 LYS A O 1
ATOM 1436 N N . ALA A 1 183 ? 37.742 22.002 -2.619 1.00 32.69 183 ALA A N 1
ATOM 1437 C CA . ALA A 1 183 ? 36.548 22.444 -3.324 1.00 32.69 183 ALA A CA 1
ATOM 1438 C C . ALA A 1 183 ? 36.892 23.748 -4.055 1.00 32.69 183 ALA A C 1
ATOM 1440 O O . ALA A 1 183 ? 37.263 24.747 -3.442 1.00 32.69 183 ALA A O 1
ATOM 1441 N N . LEU A 1 184 ? 36.848 23.677 -5.381 1.00 33.59 184 LEU A N 1
ATOM 1442 C CA . LEU A 1 184 ? 36.960 24.796 -6.302 1.00 33.59 184 LEU A CA 1
ATOM 1443 C C . LEU A 1 184 ? 35.645 25.588 -6.230 1.00 33.59 184 LEU A C 1
ATOM 1445 O O . LEU A 1 184 ? 34.592 25.054 -6.569 1.00 33.59 184 LEU A O 1
ATOM 1449 N N . LEU A 1 185 ? 35.710 26.837 -5.764 1.00 35.72 185 LEU A N 1
ATOM 1450 C CA . LEU A 1 185 ? 34.640 27.814 -5.942 1.00 35.72 185 LEU A CA 1
ATOM 1451 C C . LEU A 1 185 ? 34.530 28.145 -7.434 1.00 35.72 185 LEU A C 1
ATOM 1453 O O . LEU A 1 185 ? 35.489 28.627 -8.034 1.00 35.72 185 LEU A O 1
ATOM 1457 N N . VAL A 1 186 ? 33.352 27.915 -8.007 1.00 34.75 186 VAL A N 1
ATOM 1458 C CA . VAL A 1 186 ? 32.916 28.546 -9.252 1.00 34.75 186 VAL A CA 1
ATOM 1459 C C . VAL A 1 186 ? 31.727 29.420 -8.893 1.00 34.75 186 VAL A C 1
ATOM 1461 O O . VAL A 1 186 ? 30.720 28.944 -8.372 1.00 34.75 186 VAL A O 1
ATOM 1464 N N . ALA A 1 187 ? 31.915 30.715 -9.118 1.00 41.47 187 ALA A N 1
ATOM 1465 C CA . ALA A 1 187 ? 30.898 31.742 -9.045 1.00 41.47 187 ALA A CA 1
ATOM 1466 C C . ALA A 1 187 ? 29.822 31.503 -10.107 1.00 41.47 187 ALA A C 1
ATOM 1468 O O . ALA A 1 187 ? 30.142 31.131 -11.237 1.00 41.47 187 ALA A O 1
ATOM 1469 N N . THR A 1 188 ? 28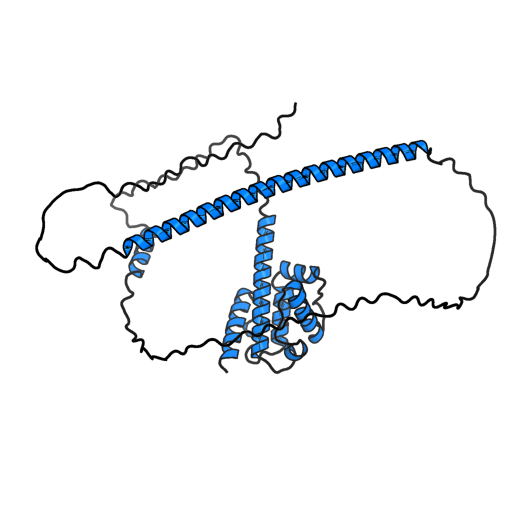.564 31.802 -9.790 1.00 34.00 188 THR A N 1
ATOM 1470 C CA . THR A 1 188 ? 27.664 32.350 -10.808 1.00 34.00 188 THR A CA 1
ATOM 1471 C C . THR A 1 188 ? 26.610 33.251 -10.183 1.00 34.00 188 THR A C 1
ATOM 1473 O O . THR A 1 188 ? 26.124 33.007 -9.082 1.00 34.00 188 THR A O 1
ATOM 1476 N N . GLU A 1 189 ? 26.370 34.328 -10.915 1.00 33.78 189 GLU A N 1
ATOM 1477 C CA . GLU A 1 189 ? 25.554 35.505 -10.664 1.00 33.78 189 GLU A CA 1
ATOM 1478 C C . GLU A 1 189 ? 24.090 35.254 -10.290 1.00 33.78 189 GLU A C 1
ATOM 1480 O O . GLU A 1 189 ? 23.491 34.217 -10.566 1.00 33.78 189 GLU A O 1
ATOM 1485 N N . ALA A 1 190 ? 23.524 36.313 -9.710 1.00 42.31 190 ALA A N 1
ATOM 1486 C CA . ALA A 1 190 ? 22.101 36.610 -9.612 1.00 42.31 190 ALA A CA 1
ATOM 1487 C C . ALA A 1 190 ? 21.385 36.560 -10.989 1.00 42.31 190 ALA A C 1
ATOM 1489 O O . ALA A 1 190 ? 22.041 36.555 -12.031 1.00 42.31 190 ALA A O 1
ATOM 1490 N N . PRO A 1 191 ? 20.038 36.589 -11.023 1.00 52.91 191 PRO A N 1
ATOM 1491 C CA . PRO A 1 191 ? 19.407 37.908 -11.069 1.00 52.91 191 PRO A CA 1
ATOM 1492 C C . PRO A 1 191 ? 18.071 38.046 -10.319 1.00 52.91 191 PRO A C 1
ATOM 1494 O O . PRO A 1 191 ? 17.318 37.104 -10.077 1.00 52.91 191 PRO A O 1
ATOM 1497 N N . SER A 1 192 ? 17.806 39.307 -10.005 1.00 44.25 192 SER A N 1
ATOM 1498 C CA . SER A 1 192 ? 16.544 39.960 -9.671 1.00 44.25 192 SER A CA 1
ATOM 1499 C C . SER A 1 192 ? 15.508 39.898 -10.804 1.00 44.25 192 SER A C 1
ATOM 1501 O O . SER A 1 192 ? 15.843 40.201 -11.943 1.00 44.25 192 SER A O 1
ATOM 1503 N N . GLU A 1 193 ? 14.250 39.571 -10.493 1.00 46.06 193 GLU A N 1
ATOM 1504 C CA . GLU A 1 193 ? 13.088 40.490 -10.501 1.00 46.06 193 GLU A CA 1
ATOM 1505 C C . GLU A 1 193 ? 11.734 39.735 -10.512 1.00 46.06 193 GLU A C 1
ATOM 1507 O O . GLU A 1 193 ? 11.659 38.592 -10.970 1.00 46.06 193 GLU A O 1
ATOM 1512 N N . PRO A 1 194 ? 10.654 40.344 -9.972 1.00 52.69 194 PRO A N 1
ATOM 1513 C CA . PRO A 1 194 ? 9.366 39.697 -9.739 1.00 52.69 194 PRO A CA 1
ATOM 1514 C C . PRO A 1 194 ? 8.368 39.947 -10.882 1.00 52.69 194 PRO A C 1
ATOM 1516 O O . PRO A 1 194 ? 8.076 41.089 -11.226 1.00 52.69 194 PRO A O 1
ATOM 1519 N N . ILE A 1 195 ? 7.757 38.887 -11.421 1.00 40.22 195 ILE A N 1
ATOM 1520 C CA . ILE A 1 195 ? 6.663 39.009 -12.399 1.00 40.22 195 ILE A CA 1
ATOM 1521 C C . ILE A 1 195 ? 5.357 38.457 -11.817 1.00 40.22 195 ILE A C 1
ATOM 1523 O O . ILE A 1 195 ? 5.186 37.259 -11.613 1.00 40.22 195 ILE A O 1
ATOM 1527 N N . ALA A 1 196 ? 4.472 39.414 -11.539 1.00 34.69 196 ALA A N 1
ATOM 1528 C CA . ALA A 1 196 ? 3.016 39.430 -11.658 1.00 34.69 196 ALA A CA 1
ATOM 1529 C C . ALA A 1 196 ? 2.223 38.107 -11.614 1.00 34.69 196 ALA A C 1
ATOM 1531 O O . ALA A 1 196 ? 2.243 37.273 -12.516 1.00 34.69 196 ALA A O 1
ATOM 1532 N N . VAL A 1 197 ? 1.365 38.046 -10.597 1.00 44.62 197 VAL A N 1
ATOM 1533 C CA . VAL A 1 197 ? 0.194 37.176 -10.465 1.00 44.62 197 VAL A CA 1
ATOM 1534 C C . VAL A 1 197 ? -0.915 37.642 -11.424 1.00 44.62 197 VAL A C 1
ATOM 1536 O O . VAL A 1 197 ? -1.272 38.820 -11.372 1.00 44.62 197 VAL A O 1
ATOM 1539 N N . PRO A 1 198 ? -1.568 36.753 -12.196 1.00 44.69 198 PRO A N 1
ATOM 1540 C CA . PRO A 1 198 ? -2.931 36.991 -12.641 1.00 44.69 198 PRO A CA 1
ATOM 1541 C C . PRO A 1 198 ? -3.908 36.097 -11.872 1.00 44.69 198 PRO A C 1
ATOM 1543 O O . PRO A 1 198 ? -3.918 34.870 -11.976 1.00 44.69 198 PRO A O 1
ATOM 1546 N N . ALA A 1 199 ? -4.763 36.760 -11.097 1.00 39.88 199 ALA A N 1
ATOM 1547 C CA . ALA A 1 199 ? -5.978 36.197 -10.546 1.00 39.88 199 ALA A CA 1
ATOM 1548 C C . ALA A 1 199 ? -6.973 35.911 -11.683 1.00 39.88 199 ALA A C 1
ATOM 1550 O O . ALA A 1 199 ? -7.491 36.833 -12.309 1.00 39.88 199 ALA A O 1
ATOM 1551 N N . HIS A 1 200 ? -7.294 34.638 -11.912 1.00 38.97 200 HIS A N 1
ATOM 1552 C CA . HIS A 1 200 ? -8.494 34.251 -12.651 1.00 38.97 200 HIS A CA 1
ATOM 1553 C C . HIS A 1 200 ? -9.493 33.602 -11.697 1.00 38.97 200 HIS A C 1
ATOM 1555 O O . HIS A 1 200 ? -9.495 32.401 -11.438 1.00 38.97 200 HIS A O 1
ATOM 1561 N N . THR A 1 201 ? -10.366 34.455 -11.174 1.00 43.62 201 THR A N 1
ATOM 1562 C CA . THR A 1 201 ? -11.643 34.105 -10.563 1.00 43.62 201 THR A CA 1
ATOM 1563 C C . THR A 1 201 ? -12.563 33.503 -11.626 1.00 43.62 201 THR A C 1
ATOM 1565 O O . THR A 1 201 ? -13.207 34.212 -12.394 1.00 43.62 201 THR A O 1
ATOM 1568 N N . ARG A 1 202 ? -12.668 32.171 -11.666 1.00 36.19 202 ARG A N 1
ATOM 1569 C CA . ARG A 1 202 ? -13.725 31.491 -12.426 1.00 36.19 202 ARG A CA 1
ATOM 1570 C C . ARG A 1 202 ? -14.938 31.297 -11.513 1.00 36.19 202 ARG A C 1
ATOM 1572 O O . ARG A 1 202 ? -15.045 30.310 -10.794 1.00 36.19 202 ARG A O 1
ATOM 1579 N N . LYS A 1 203 ? -15.818 32.300 -11.505 1.00 40.62 203 LYS A N 1
ATOM 1580 C CA . LYS A 1 203 ? -17.217 32.177 -11.067 1.00 40.62 203 LYS A CA 1
ATOM 1581 C C . LYS A 1 203 ? -18.080 31.717 -12.253 1.00 40.62 203 LYS A C 1
ATOM 1583 O O . LYS A 1 203 ? -17.703 31.937 -13.400 1.00 40.62 203 LYS A O 1
ATOM 1588 N N . VAL A 1 204 ? -19.271 31.208 -11.916 1.00 34.97 204 VAL A N 1
ATOM 1589 C CA . VAL A 1 204 ? -20.438 30.879 -12.772 1.00 34.97 204 VAL A CA 1
ATOM 1590 C C . VAL A 1 204 ? -20.288 29.538 -13.534 1.00 34.97 204 VAL A C 1
ATOM 1592 O O . VAL A 1 204 ? -19.276 29.312 -14.178 1.00 34.97 204 VAL A O 1
ATOM 1595 N N . ALA A 1 205 ? -21.197 28.555 -13.493 1.00 34.09 205 ALA A N 1
ATOM 1596 C CA . ALA A 1 205 ? -22.620 28.536 -13.160 1.00 34.09 205 ALA A CA 1
ATOM 1597 C C . ALA A 1 205 ? -23.016 27.210 -12.475 1.00 34.09 205 ALA A C 1
ATOM 1599 O O . ALA A 1 205 ? -22.684 26.129 -12.962 1.00 34.09 205 ALA A O 1
ATOM 1600 N N . PHE A 1 206 ? -23.775 27.299 -11.384 1.00 35.75 206 PHE A N 1
ATOM 1601 C CA . PHE A 1 206 ? -24.577 26.198 -10.856 1.00 35.75 206 PHE A CA 1
ATOM 1602 C C . PHE A 1 206 ? -25.891 26.218 -11.649 1.00 35.75 206 PHE A C 1
ATOM 1604 O O . PHE A 1 206 ? -26.693 27.136 -11.492 1.00 35.75 206 PHE A O 1
ATOM 1611 N N . ALA A 1 207 ? -26.070 25.277 -12.576 1.00 36.84 207 ALA A N 1
ATOM 1612 C CA . ALA A 1 207 ? -27.324 25.126 -13.303 1.00 36.84 207 ALA A CA 1
ATOM 1613 C C . ALA A 1 207 ? -28.313 24.369 -12.410 1.00 36.84 207 ALA A C 1
ATOM 1615 O O . ALA A 1 207 ? -28.300 23.144 -12.319 1.00 36.84 207 ALA A O 1
ATOM 1616 N N . GLN A 1 208 ? -29.145 25.145 -11.728 1.00 44.31 208 GLN A N 1
ATOM 1617 C CA . GLN A 1 208 ? -30.373 24.707 -11.089 1.00 44.31 208 GLN A CA 1
ATOM 1618 C C . GLN A 1 208 ? -31.355 24.320 -12.202 1.00 44.31 208 GLN A C 1
ATOM 1620 O O . GLN A 1 208 ? -31.724 25.155 -13.027 1.00 44.31 208 GLN A O 1
ATOM 1625 N N . ARG A 1 209 ? -31.711 23.035 -12.282 1.00 38.00 209 ARG A N 1
ATOM 1626 C CA . ARG A 1 209 ? -32.735 22.535 -13.202 1.00 38.00 209 ARG A CA 1
ATOM 1627 C C . ARG A 1 209 ? -33.930 22.086 -12.373 1.00 38.00 209 ARG A C 1
ATOM 1629 O O . ARG A 1 209 ? -34.021 20.934 -11.965 1.00 38.00 209 ARG A O 1
ATOM 1636 N N . ASP A 1 210 ? -34.793 23.055 -12.101 1.00 41.50 210 ASP A N 1
ATOM 1637 C CA . ASP A 1 210 ? -36.189 22.839 -11.750 1.00 41.50 210 ASP A CA 1
ATOM 1638 C C . ASP A 1 210 ? -36.982 22.433 -13.001 1.00 41.50 210 ASP A C 1
ATOM 1640 O O . ASP A 1 210 ? -36.747 22.949 -14.096 1.00 41.50 210 ASP A O 1
ATOM 1644 N N . GLY A 1 211 ? -37.967 21.558 -12.796 1.00 39.56 211 GLY A N 1
ATOM 1645 C CA . GLY A 1 211 ? -39.150 21.441 -13.647 1.00 39.56 211 GLY A CA 1
ATOM 1646 C C . GLY A 1 211 ? -39.118 20.350 -14.718 1.00 39.56 211 GLY A C 1
ATOM 1647 O O . GLY A 1 211 ? -38.280 20.351 -15.615 1.00 39.56 211 GLY A O 1
ATOM 1648 N N . GLY A 1 212 ? -40.120 19.467 -14.678 1.00 35.25 212 GLY A N 1
ATOM 1649 C CA . GLY A 1 212 ? -40.494 18.677 -15.850 1.00 35.25 212 GLY A CA 1
ATOM 1650 C C . GLY A 1 212 ? -41.193 17.367 -15.536 1.00 35.25 212 GLY A C 1
ATOM 1651 O O . GLY A 1 212 ? -40.612 16.304 -15.716 1.00 35.25 212 GLY A O 1
ATOM 1652 N N . ALA A 1 213 ? -42.446 17.452 -15.095 1.00 46.00 213 ALA A N 1
ATOM 1653 C CA . ALA A 1 213 ? -43.382 16.341 -15.141 1.00 46.00 213 ALA A CA 1
ATOM 1654 C C . ALA A 1 213 ? -43.457 15.762 -16.565 1.00 46.00 213 ALA A C 1
ATOM 1656 O O . ALA A 1 213 ? -43.691 16.495 -17.523 1.00 46.00 213 ALA A O 1
ATOM 1657 N N . ALA A 1 214 ? -43.302 14.448 -16.691 1.00 40.81 214 ALA A N 1
ATOM 1658 C CA . ALA A 1 214 ? -43.737 13.698 -17.859 1.00 40.81 214 ALA A CA 1
ATOM 1659 C C . ALA A 1 214 ? -44.322 12.377 -17.364 1.00 40.81 214 ALA A C 1
ATOM 1661 O O . ALA A 1 214 ? -43.621 11.404 -17.090 1.00 40.81 214 ALA A O 1
ATOM 1662 N N . VAL A 1 215 ? -45.638 12.418 -17.180 1.00 46.34 215 VAL A N 1
ATOM 1663 C CA . VAL A 1 215 ? -46.519 11.258 -17.151 1.00 46.34 215 VAL A CA 1
ATOM 1664 C C . VAL A 1 215 ? -46.332 10.530 -18.479 1.00 46.34 215 VAL A C 1
ATOM 1666 O O . VAL A 1 215 ? -46.619 11.093 -19.531 1.00 46.34 215 VAL A O 1
ATOM 1669 N N . CYS A 1 216 ? -45.850 9.294 -18.429 1.00 39.56 216 CYS A N 1
ATOM 1670 C CA . CYS A 1 216 ? -46.008 8.352 -19.526 1.00 39.56 216 CYS A CA 1
ATOM 1671 C C . CYS A 1 216 ? -46.888 7.225 -19.001 1.00 39.56 216 CYS A C 1
ATOM 1673 O O . CYS A 1 216 ? -46.416 6.325 -18.306 1.00 39.56 216 CYS A O 1
ATOM 1675 N N . GLU A 1 217 ? -48.181 7.324 -19.309 1.00 45.47 217 GLU A N 1
ATOM 1676 C CA . GLU A 1 217 ? -49.060 6.166 -19.365 1.00 45.47 217 GLU A CA 1
ATOM 1677 C C . GLU A 1 217 ? -48.449 5.154 -20.337 1.00 45.47 217 GLU A C 1
ATOM 1679 O O . GLU A 1 217 ? -48.179 5.454 -21.500 1.00 45.47 217 GLU A O 1
ATOM 1684 N N . GLY A 1 218 ? -48.176 3.964 -19.819 1.00 39.97 218 GLY A N 1
ATOM 1685 C CA . GLY A 1 218 ? -47.696 2.811 -20.562 1.00 39.97 218 GLY A CA 1
ATOM 1686 C C . GLY A 1 218 ? -48.547 1.619 -20.175 1.00 39.97 218 GLY A C 1
ATOM 1687 O O . GLY A 1 218 ? -48.105 0.741 -19.442 1.00 39.97 218 GLY A O 1
ATOM 1688 N N . ASP A 1 219 ? -49.796 1.666 -20.623 1.00 41.06 219 ASP A N 1
ATOM 1689 C CA . ASP A 1 219 ? -50.730 0.552 -20.666 1.00 41.06 219 ASP A CA 1
ATOM 1690 C C . ASP A 1 219 ? -50.156 -0.553 -21.564 1.00 41.06 219 ASP A C 1
ATOM 1692 O O . ASP A 1 219 ? -49.769 -0.273 -22.701 1.00 41.06 219 ASP A O 1
ATOM 1696 N N . SER A 1 220 ? -50.050 -1.782 -21.046 1.00 48.88 220 SER A N 1
ATOM 1697 C CA . SER A 1 220 ? -50.090 -3.044 -21.804 1.00 48.88 220 SER A CA 1
ATOM 1698 C C . SER A 1 220 ? -49.881 -4.251 -20.880 1.00 48.88 220 SER A C 1
ATOM 1700 O O . SER A 1 220 ? -48.754 -4.627 -20.579 1.00 48.88 220 SER A O 1
ATOM 1702 N N . SER A 1 221 ? -51.003 -4.868 -20.492 1.00 54.38 221 SER A N 1
ATOM 1703 C CA . SER A 1 221 ? -51.243 -6.319 -20.338 1.00 54.38 221 SER A CA 1
ATOM 1704 C C . SER A 1 221 ? -50.184 -7.215 -19.665 1.00 54.38 221 SER A C 1
ATOM 1706 O O . SER A 1 221 ? -49.071 -7.388 -20.159 1.00 54.38 221 SER A O 1
ATOM 1708 N N . PRO A 1 222 ? -50.653 -8.081 -18.748 1.00 54.59 222 PRO A N 1
ATOM 1709 C CA . PRO A 1 222 ? -50.593 -9.489 -19.117 1.00 54.59 222 PRO A CA 1
ATOM 1710 C C . PRO A 1 222 ? -51.931 -10.221 -19.013 1.00 54.59 222 PRO A C 1
ATOM 1712 O O . PRO A 1 222 ? -52.782 -10.007 -18.154 1.00 54.59 222 PRO A O 1
ATOM 1715 N N . ARG A 1 223 ? -52.044 -11.113 -19.988 1.00 41.22 223 ARG A N 1
ATOM 1716 C CA . ARG A 1 223 ? -53.145 -11.971 -20.386 1.00 41.22 223 ARG A CA 1
ATOM 1717 C C . ARG A 1 223 ? -53.508 -12.981 -19.298 1.00 41.22 223 ARG A C 1
ATOM 1719 O O . ARG A 1 223 ? -52.647 -13.619 -18.701 1.00 41.22 223 ARG A O 1
ATOM 1726 N N . ALA A 1 224 ? -54.814 -13.140 -19.132 1.00 45.59 224 ALA A N 1
ATOM 1727 C CA . ALA A 1 224 ? -55.480 -14.131 -18.309 1.00 45.59 224 ALA A CA 1
ATOM 1728 C C . ALA A 1 224 ? -55.029 -15.576 -18.588 1.00 45.59 224 ALA A C 1
ATOM 1730 O O . ALA A 1 224 ? -54.903 -15.989 -19.742 1.00 45.59 224 ALA A O 1
ATOM 1731 N N . ALA A 1 225 ? -54.933 -16.362 -17.518 1.00 46.06 225 ALA A N 1
ATOM 1732 C CA . ALA A 1 225 ? -55.210 -17.791 -17.539 1.00 46.06 225 ALA A CA 1
ATOM 1733 C C . ALA A 1 225 ? -56.014 -18.137 -16.277 1.00 46.06 225 ALA A C 1
ATOM 1735 O O . ALA A 1 225 ? -55.553 -17.967 -15.151 1.00 46.06 225 ALA A O 1
ATOM 1736 N N . ALA A 1 226 ? -57.257 -18.543 -16.509 1.00 46.34 226 ALA A N 1
ATOM 1737 C CA . ALA A 1 226 ? -58.223 -18.989 -15.522 1.00 46.34 226 ALA A CA 1
ATOM 1738 C C . ALA A 1 226 ? -58.077 -20.492 -15.249 1.00 46.34 226 ALA A C 1
ATOM 1740 O O . ALA A 1 226 ? -57.814 -21.234 -16.189 1.00 46.34 226 ALA A O 1
ATOM 1741 N N . SER A 1 227 ? -58.324 -20.900 -13.996 1.00 40.88 227 SER A N 1
ATOM 1742 C CA . SER A 1 227 ? -58.838 -22.209 -13.510 1.00 40.88 227 SER A CA 1
ATOM 1743 C C . SER A 1 227 ? -58.338 -22.397 -12.069 1.00 40.88 227 SER A C 1
ATOM 1745 O O . SER A 1 227 ? -57.146 -22.233 -11.847 1.00 40.88 227 SER A O 1
ATOM 1747 N N . SER A 1 228 ? -59.082 -22.731 -11.018 1.00 43.31 228 SER A N 1
ATOM 1748 C CA . SER A 1 228 ? -60.472 -23.135 -10.788 1.00 43.31 228 SER A CA 1
ATOM 1749 C C . SER A 1 228 ? -60.774 -22.920 -9.289 1.00 43.31 228 SER A C 1
ATOM 1751 O O . SER A 1 228 ? -59.838 -22.928 -8.486 1.00 43.31 228 SER A O 1
ATOM 1753 N N . PRO A 1 229 ? -62.047 -22.780 -8.877 1.00 64.75 229 PRO A N 1
ATOM 1754 C CA . PRO A 1 229 ? -62.447 -22.671 -7.477 1.00 64.75 229 PRO A CA 1
ATOM 1755 C C . PRO A 1 229 ? -62.916 -24.024 -6.915 1.00 64.75 229 PRO A C 1
ATOM 1757 O O . PRO A 1 229 ? -63.580 -24.795 -7.609 1.00 64.75 229 PRO A O 1
ATOM 1760 N N . SER A 1 230 ? -62.605 -24.309 -5.648 1.00 43.19 230 SER A N 1
ATOM 1761 C CA . SER A 1 230 ? -63.240 -25.367 -4.842 1.00 43.19 230 SER A CA 1
ATOM 1762 C C . SER A 1 230 ? -62.925 -25.189 -3.345 1.00 43.19 230 SER A C 1
ATOM 1764 O O . SER A 1 230 ? -61.972 -24.484 -3.016 1.00 43.19 230 SER A O 1
ATOM 1766 N N . PRO A 1 231 ? -63.768 -25.720 -2.439 1.00 55.84 231 PRO A N 1
ATOM 1767 C CA . PRO A 1 231 ? -64.423 -24.891 -1.430 1.00 55.84 231 PRO A CA 1
ATOM 1768 C C . PRO A 1 231 ? -64.046 -25.200 0.028 1.00 55.84 231 PRO A C 1
ATOM 1770 O O . PRO A 1 231 ? -63.582 -26.286 0.355 1.00 55.84 231 PRO A O 1
ATOM 1773 N N . VAL A 1 232 ? -64.319 -24.195 0.872 1.00 55.81 232 VAL A N 1
ATOM 1774 C CA . VAL A 1 232 ? -64.809 -24.234 2.265 1.00 55.81 232 VAL A CA 1
ATOM 1775 C C . VAL A 1 232 ? -64.452 -25.478 3.084 1.00 55.81 232 VAL A C 1
ATOM 1777 O O . VAL A 1 232 ? -65.078 -26.521 2.919 1.00 55.81 232 VAL A O 1
ATOM 1780 N N . GLN A 1 233 ? -63.582 -25.299 4.084 1.00 42.66 233 GLN A N 1
ATOM 1781 C CA . GLN A 1 233 ? -63.728 -25.990 5.366 1.00 42.66 233 GLN A CA 1
ATOM 1782 C C . GLN A 1 233 ? -63.433 -25.049 6.535 1.00 42.66 233 GLN A C 1
ATOM 1784 O O . GLN A 1 233 ? -62.373 -24.430 6.625 1.00 42.66 233 GLN A O 1
ATOM 1789 N N . ASP A 1 234 ? -64.432 -24.965 7.407 1.00 50.62 234 ASP A N 1
ATOM 1790 C CA . ASP A 1 234 ? -64.444 -24.309 8.702 1.00 50.62 234 ASP A CA 1
ATOM 1791 C C . ASP A 1 234 ? -63.288 -24.775 9.593 1.00 50.62 234 ASP A C 1
ATOM 1793 O O . ASP A 1 234 ? -63.170 -25.953 9.935 1.00 50.62 234 ASP A O 1
ATOM 1797 N N . SER A 1 235 ? -62.473 -23.836 10.067 1.00 52.31 235 SER A N 1
ATOM 1798 C CA . SER A 1 235 ? -61.562 -24.096 11.178 1.00 52.31 235 SER A CA 1
ATOM 1799 C C . SER A 1 235 ? -61.592 -22.942 12.169 1.00 52.31 235 SER A C 1
ATOM 1801 O O . SER A 1 235 ? -60.962 -21.908 11.967 1.00 52.31 235 SER A O 1
ATOM 1803 N N . LYS A 1 236 ? -62.360 -23.180 13.240 1.00 53.88 236 LYS A N 1
ATOM 1804 C CA . LYS A 1 236 ? -62.176 -22.702 14.617 1.00 53.88 236 LYS A CA 1
ATOM 1805 C C . LYS A 1 236 ? -61.597 -21.293 14.756 1.00 53.88 236 LYS A C 1
ATOM 1807 O O . LYS A 1 236 ? -60.385 -21.097 14.736 1.00 53.88 236 LYS A O 1
ATOM 1812 N N . ALA A 1 237 ? -62.493 -20.353 15.057 1.00 49.28 237 ALA A N 1
ATOM 1813 C CA . ALA A 1 237 ? -62.170 -19.090 15.703 1.00 49.28 237 ALA A CA 1
ATOM 1814 C C . ALA A 1 237 ? -61.251 -19.347 16.911 1.00 49.28 237 ALA A C 1
ATOM 1816 O O . ALA A 1 237 ? -61.671 -19.862 17.949 1.00 49.28 237 ALA A O 1
ATOM 1817 N N . CYS A 1 238 ? -59.969 -19.045 16.728 1.00 52.84 238 CYS A N 1
ATOM 1818 C CA . CYS A 1 238 ? -58.948 -19.175 17.747 1.00 52.84 238 CYS A CA 1
ATOM 1819 C C . CYS A 1 238 ? -59.075 -17.964 18.676 1.00 52.84 238 CYS A C 1
ATOM 1821 O O . CYS A 1 238 ? -58.730 -16.840 18.309 1.00 52.84 238 CYS A O 1
ATOM 1823 N N . ALA A 1 239 ? -59.636 -18.190 19.862 1.00 54.91 239 ALA A N 1
ATOM 1824 C CA . ALA A 1 239 ? -59.756 -17.213 20.936 1.00 54.91 239 ALA A CA 1
ATOM 1825 C C . ALA A 1 239 ? -58.373 -16.926 21.549 1.00 54.91 239 ALA A C 1
ATOM 1827 O O . ALA A 1 239 ? -58.053 -17.374 22.644 1.00 54.91 239 ALA A O 1
ATOM 1828 N N . CYS A 1 240 ? -57.529 -16.211 20.811 1.00 54.16 240 CYS A N 1
ATOM 1829 C CA . CYS A 1 240 ? -56.233 -15.711 21.271 1.00 54.16 240 CYS A CA 1
ATOM 1830 C C . CYS A 1 240 ? -55.996 -14.292 20.737 1.00 54.16 240 CYS A C 1
ATOM 1832 O O . CYS A 1 240 ? -54.899 -13.97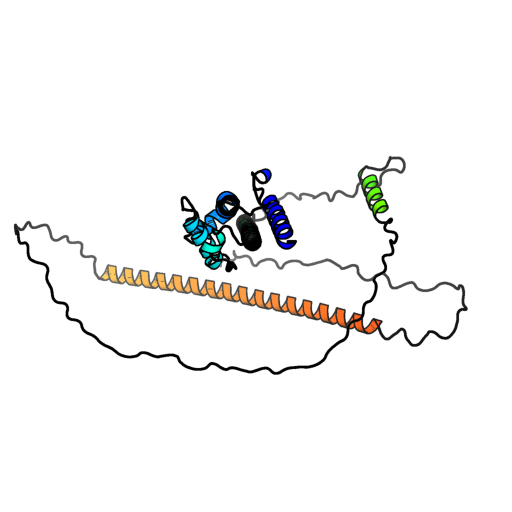3 20.292 1.00 54.16 240 CYS A O 1
ATOM 1834 N N . ALA A 1 241 ? -57.028 -13.441 20.728 1.00 63.00 241 ALA A N 1
ATOM 1835 C CA . ALA A 1 241 ? -56.813 -12.012 20.533 1.00 63.00 241 ALA A CA 1
ATOM 1836 C C . ALA A 1 241 ? -56.151 -11.479 21.817 1.00 63.00 241 ALA A C 1
ATOM 1838 O O . ALA A 1 241 ? -56.807 -11.503 22.864 1.00 63.00 241 ALA A O 1
ATOM 1839 N N . PRO A 1 242 ? -54.868 -11.068 21.790 1.00 64.88 242 PRO A N 1
ATOM 1840 C CA . PRO A 1 242 ? -54.249 -10.455 22.953 1.00 64.88 242 PRO A CA 1
ATOM 1841 C C . PRO A 1 242 ? -55.076 -9.233 23.350 1.00 64.88 242 PRO A C 1
ATOM 1843 O O . PRO A 1 242 ? -55.489 -8.438 22.500 1.00 64.88 242 PRO A O 1
ATOM 1846 N N . SER A 1 243 ? -55.355 -9.124 24.647 1.00 77.81 243 SER A N 1
ATOM 1847 C CA . SER A 1 243 ? -56.039 -7.980 25.237 1.00 77.81 243 SER A CA 1
ATOM 1848 C C . SER A 1 243 ? -55.327 -6.708 24.768 1.00 77.81 243 SER A C 1
ATOM 1850 O O . SER A 1 243 ? -54.115 -6.566 24.916 1.00 77.81 243 SER A O 1
ATOM 1852 N N . THR A 1 244 ? -56.065 -5.771 24.169 1.00 87.50 244 THR A N 1
ATOM 1853 C CA . THR A 1 244 ? -55.512 -4.492 23.688 1.00 87.50 244 THR A CA 1
ATOM 1854 C C . THR A 1 244 ? -54.826 -3.695 24.803 1.00 87.50 244 THR A C 1
ATOM 1856 O O . THR A 1 244 ? -53.980 -2.847 24.522 1.00 87.50 244 THR A O 1
ATOM 1859 N N . LYS A 1 245 ? -55.147 -3.999 26.068 1.00 89.00 245 LYS A N 1
ATOM 1860 C CA . LYS A 1 245 ? -54.500 -3.428 27.252 1.00 89.00 245 LYS A CA 1
ATOM 1861 C C . LYS A 1 245 ? -53.070 -3.945 27.428 1.00 89.00 245 LYS A C 1
ATOM 1863 O O . LYS A 1 245 ? -52.184 -3.143 27.698 1.00 89.00 245 LYS A O 1
ATOM 1868 N N . ASP A 1 246 ? -52.828 -5.228 27.173 1.00 89.25 246 ASP A N 1
ATOM 1869 C CA . ASP A 1 246 ? -51.506 -5.855 27.313 1.00 89.25 246 ASP A CA 1
ATOM 1870 C C . ASP A 1 246 ? -50.540 -5.300 26.251 1.00 89.25 246 ASP A C 1
ATOM 1872 O O . ASP A 1 246 ? -49.353 -5.075 26.498 1.00 89.25 246 ASP A O 1
ATOM 1876 N N . LEU A 1 247 ? -51.061 -4.996 25.057 1.00 92.69 247 LEU A N 1
ATOM 1877 C CA . LEU A 1 247 ? -50.284 -4.349 23.998 1.00 92.69 247 LEU A CA 1
ATOM 1878 C C . LEU A 1 247 ? -49.926 -2.902 24.370 1.00 92.69 247 LEU A C 1
ATOM 1880 O O . LEU A 1 247 ? -48.784 -2.487 24.194 1.00 92.69 247 LEU A O 1
ATOM 1884 N N . ALA A 1 248 ? -50.867 -2.137 24.930 1.00 93.38 248 ALA A N 1
ATOM 1885 C CA . ALA A 1 248 ? -50.588 -0.775 25.384 1.00 93.38 248 ALA A CA 1
ATOM 1886 C C . ALA A 1 248 ? -49.532 -0.742 26.507 1.00 93.38 248 ALA A C 1
ATOM 1888 O O . ALA A 1 248 ? -48.639 0.106 26.489 1.00 93.38 248 ALA A O 1
ATOM 1889 N N . GLU A 1 249 ? -49.593 -1.691 27.446 1.00 95.50 249 GLU A N 1
ATOM 1890 C CA . GLU A 1 249 ? -48.634 -1.799 28.548 1.00 95.50 249 GLU A CA 1
ATOM 1891 C C . GLU A 1 249 ? -47.235 -2.202 28.060 1.00 95.50 249 GLU A C 1
ATOM 1893 O O . GLU A 1 249 ? -46.239 -1.586 28.445 1.00 95.50 249 GLU A O 1
ATOM 1898 N N . THR A 1 250 ? -47.141 -3.163 27.135 1.00 95.12 250 THR A N 1
ATOM 1899 C CA . THR A 1 250 ? -45.851 -3.545 26.530 1.00 95.12 250 THR A CA 1
ATOM 1900 C C . THR A 1 250 ? -45.236 -2.419 25.696 1.00 95.12 250 THR A C 1
ATOM 1902 O O . THR A 1 250 ? -44.020 -2.221 25.742 1.00 95.12 250 THR A O 1
ATOM 1905 N N . LEU A 1 251 ? -46.047 -1.625 24.989 1.00 96.56 251 LEU A N 1
ATOM 1906 C CA . LEU A 1 251 ? -45.574 -0.467 24.224 1.00 96.56 251 LEU A CA 1
ATOM 1907 C C . LEU A 1 251 ? -45.056 0.643 25.156 1.00 96.56 251 LEU A C 1
ATOM 1909 O O . LEU A 1 251 ? -44.001 1.224 24.891 1.00 96.56 251 LEU A O 1
ATOM 1913 N N . ALA A 1 252 ? -45.731 0.883 26.284 1.00 95.88 252 ALA A N 1
ATOM 1914 C CA . ALA A 1 252 ? -45.262 1.806 27.319 1.00 95.88 252 ALA A CA 1
ATOM 1915 C C . ALA A 1 252 ? -43.967 1.323 28.006 1.00 95.88 252 ALA A C 1
ATOM 1917 O O . ALA A 1 252 ? -43.068 2.120 28.279 1.00 95.88 252 ALA A O 1
ATOM 1918 N N . ALA A 1 253 ? -43.827 0.016 28.246 1.00 96.00 253 ALA A N 1
ATOM 1919 C CA . ALA A 1 253 ? -42.599 -0.553 28.799 1.00 96.00 253 ALA A CA 1
ATOM 1920 C C . ALA A 1 253 ? -41.411 -0.397 27.831 1.00 96.00 253 ALA A C 1
ATOM 1922 O O . ALA A 1 253 ? -40.324 0.016 28.242 1.00 96.00 253 ALA A O 1
ATOM 1923 N N . LEU A 1 254 ? -41.626 -0.661 26.538 1.00 97.31 254 LEU A N 1
ATOM 1924 C CA . LEU A 1 254 ? -40.602 -0.488 25.504 1.00 97.31 254 LEU A CA 1
ATOM 1925 C C . LEU A 1 254 ? -40.196 0.979 25.330 1.00 97.31 254 LEU A C 1
ATOM 1927 O O . LEU A 1 254 ? -39.004 1.263 25.209 1.00 97.31 254 LEU A O 1
ATOM 1931 N N . SER A 1 255 ? -41.146 1.919 25.353 1.00 97.25 255 SER A N 1
ATOM 1932 C CA . SER A 1 255 ? -40.822 3.348 25.239 1.00 97.25 255 SER A CA 1
ATOM 1933 C C . SER A 1 255 ? -39.989 3.838 26.427 1.00 97.25 255 SER A C 1
ATOM 1935 O O . SER A 1 255 ? -39.005 4.553 26.229 1.00 97.25 255 SER A O 1
ATOM 1937 N N . SER A 1 256 ? -40.302 3.372 27.640 1.00 96.94 256 SER A N 1
ATOM 1938 C CA . SER A 1 256 ? -39.506 3.638 28.844 1.00 96.94 256 SER A CA 1
ATOM 1939 C C . SER A 1 256 ? -38.096 3.038 28.749 1.00 96.94 256 SER A C 1
ATOM 1941 O O . SER A 1 256 ? -37.107 3.700 29.067 1.00 96.94 256 SER A O 1
ATOM 1943 N N . GLN A 1 257 ? -37.968 1.814 28.223 1.00 98.19 257 GLN A N 1
ATOM 1944 C CA . GLN A 1 257 ? -36.665 1.177 28.018 1.00 98.19 257 GLN A CA 1
ATOM 1945 C C . GLN A 1 257 ? -35.807 1.934 26.991 1.00 98.19 257 GLN A C 1
ATOM 1947 O O . GLN A 1 257 ? -34.607 2.118 27.206 1.00 98.19 257 GLN A O 1
ATOM 1952 N N . ILE A 1 258 ? -36.411 2.403 25.896 1.00 97.38 258 ILE A N 1
ATOM 1953 C CA . ILE A 1 258 ? -35.723 3.208 24.877 1.00 97.38 258 ILE A CA 1
ATOM 1954 C C . ILE A 1 258 ? -35.267 4.547 25.467 1.00 97.38 258 ILE A C 1
ATOM 1956 O O . ILE A 1 258 ? -34.122 4.941 25.243 1.00 97.38 258 ILE A O 1
ATOM 1960 N N . ALA A 1 259 ? -36.113 5.213 26.260 1.00 96.69 259 ALA A N 1
ATOM 1961 C CA . ALA A 1 259 ? -35.746 6.452 26.944 1.00 96.69 259 ALA A CA 1
ATOM 1962 C C . ALA A 1 259 ? -34.553 6.237 27.894 1.00 96.69 259 ALA A C 1
ATOM 1964 O O . ALA A 1 259 ? -33.555 6.949 27.800 1.00 96.69 259 ALA A O 1
ATOM 1965 N N . GLY A 1 260 ? -34.584 5.179 28.712 1.00 97.00 260 GLY A N 1
ATOM 1966 C CA . GLY A 1 260 ? -33.476 4.851 29.614 1.00 97.00 260 GLY A CA 1
ATOM 1967 C C . GLY A 1 260 ? -32.161 4.530 28.890 1.00 97.00 260 GLY A C 1
ATOM 1968 O O . GLY A 1 260 ? -31.087 4.935 29.338 1.00 97.00 260 GLY A O 1
ATOM 1969 N N . LEU A 1 261 ? -32.219 3.841 27.744 1.00 97.12 261 LEU A N 1
ATOM 1970 C CA . LEU A 1 261 ? -31.034 3.590 26.915 1.00 97.12 261 LEU A CA 1
ATOM 1971 C C . LEU A 1 261 ? -30.494 4.876 26.275 1.00 97.12 261 LEU A C 1
ATOM 1973 O O . LEU A 1 261 ? -29.274 5.048 26.212 1.00 97.12 261 LEU A O 1
ATOM 1977 N N . SER A 1 262 ? -31.380 5.774 25.837 1.00 97.06 262 SER A N 1
ATOM 1978 C CA . SER A 1 262 ? -31.012 7.088 25.301 1.00 97.06 262 SER A CA 1
ATOM 1979 C C . SER A 1 262 ? -30.281 7.927 26.350 1.00 97.06 262 SER A C 1
ATOM 1981 O O . SER A 1 262 ? -29.177 8.409 26.089 1.00 97.06 262 SER A O 1
ATOM 1983 N N . ASP A 1 263 ? -30.822 8.022 27.564 1.00 97.44 263 ASP A N 1
ATOM 1984 C CA . ASP A 1 263 ? -30.204 8.781 28.657 1.00 97.44 263 ASP A CA 1
ATOM 1985 C C . ASP A 1 263 ? -28.838 8.202 29.049 1.00 97.44 263 ASP A C 1
ATOM 1987 O O . ASP A 1 263 ? -27.853 8.932 29.202 1.00 97.44 263 ASP A O 1
ATOM 1991 N N . ALA A 1 264 ? -28.735 6.872 29.131 1.00 97.19 264 ALA A N 1
ATOM 1992 C CA . ALA A 1 264 ? -27.469 6.197 29.404 1.00 97.19 264 ALA A CA 1
ATOM 1993 C C . ALA A 1 264 ? -26.423 6.440 28.300 1.00 97.19 264 ALA A C 1
ATOM 1995 O O . ALA A 1 264 ? -25.225 6.546 28.588 1.00 97.19 264 ALA A O 1
ATOM 1996 N N . PHE A 1 265 ? -26.850 6.525 27.039 1.00 97.62 265 PHE A N 1
ATOM 1997 C CA . PHE A 1 265 ? -25.968 6.831 25.916 1.00 97.62 265 PHE A CA 1
ATOM 1998 C C . PHE A 1 265 ? -25.494 8.288 25.953 1.00 97.62 265 PHE A C 1
ATOM 2000 O O . PHE A 1 265 ? -24.290 8.536 25.848 1.00 97.62 265 PHE A O 1
ATOM 2007 N N . MET A 1 266 ? -26.400 9.236 26.206 1.00 97.38 266 MET A N 1
ATOM 2008 C CA . MET A 1 266 ? -26.064 10.657 26.337 1.00 97.38 266 MET A CA 1
ATOM 2009 C C . MET A 1 266 ? -25.102 10.911 27.505 1.00 97.38 266 MET A C 1
ATOM 2011 O O . MET A 1 266 ? -24.103 11.609 27.336 1.00 97.38 266 MET A O 1
ATOM 2015 N N . ALA A 1 267 ? -25.298 10.250 28.650 1.00 96.19 267 ALA A N 1
ATOM 2016 C CA . ALA A 1 267 ? -24.367 10.337 29.779 1.00 96.19 267 ALA A CA 1
ATOM 2017 C C . ALA A 1 267 ? -22.950 9.835 29.426 1.00 96.19 267 ALA A C 1
ATOM 2019 O O . ALA A 1 267 ? -21.939 10.410 29.854 1.00 96.19 267 ALA A O 1
ATOM 2020 N N . LYS A 1 268 ? -22.849 8.773 28.613 1.00 97.44 268 LYS A N 1
ATOM 2021 C CA . LYS A 1 268 ? -21.557 8.272 28.115 1.00 97.44 268 LYS A CA 1
ATOM 2022 C C . LYS A 1 268 ? -20.906 9.247 27.137 1.00 97.44 268 LYS A C 1
ATOM 2024 O O . LYS A 1 268 ? -19.696 9.448 27.247 1.00 97.44 268 LYS A O 1
ATOM 2029 N N . ILE A 1 269 ? -21.677 9.864 26.239 1.00 97.31 269 ILE A N 1
ATOM 2030 C CA . ILE A 1 269 ? -21.177 10.906 25.328 1.00 97.31 269 ILE A CA 1
ATOM 2031 C C . ILE A 1 269 ? -20.584 12.061 26.134 1.00 97.31 269 ILE A C 1
ATOM 2033 O O . ILE A 1 269 ? -19.401 12.353 25.969 1.00 97.31 269 ILE A O 1
ATOM 2037 N N . SER A 1 270 ? -21.325 12.620 27.094 1.00 96.50 270 SER A N 1
ATOM 2038 C CA . SER A 1 270 ? -20.827 13.728 27.923 1.00 96.50 270 SER A CA 1
ATOM 2039 C C . SER A 1 270 ? -19.573 13.352 28.722 1.00 96.50 270 SER A C 1
ATOM 2041 O O . SER A 1 270 ? -18.662 14.162 28.900 1.00 96.50 270 SER A O 1
ATOM 2043 N N . THR A 1 271 ? -19.463 12.094 29.168 1.00 97.38 271 THR A N 1
ATOM 2044 C CA . THR A 1 271 ? -18.246 11.597 29.833 1.00 97.38 271 THR A CA 1
ATOM 2045 C C . THR A 1 271 ? -17.043 11.576 28.884 1.00 97.38 271 THR A C 1
ATOM 2047 O O . THR A 1 271 ? -15.926 11.916 29.287 1.00 97.38 271 THR A O 1
ATOM 2050 N N . VAL A 1 272 ? -17.246 11.162 27.630 1.00 96.88 272 VAL A N 1
ATOM 2051 C CA . VAL A 1 272 ? -16.198 11.146 26.598 1.00 96.88 272 VAL A CA 1
ATOM 2052 C C . VAL A 1 272 ? -15.799 12.568 26.210 1.00 96.88 272 VAL A C 1
ATOM 2054 O O . VAL A 1 272 ? -14.604 12.859 26.194 1.00 96.88 272 VAL A O 1
ATOM 2057 N N . GLU A 1 273 ? -16.761 13.462 25.997 1.00 96.19 273 GLU A N 1
ATOM 2058 C CA . GLU A 1 273 ? -16.519 14.881 25.708 1.00 96.19 273 GLU A CA 1
ATOM 2059 C C . GLU A 1 273 ? -15.714 15.549 26.829 1.00 96.19 273 GLU A C 1
ATOM 2061 O O . GLU A 1 273 ? -14.690 16.183 26.577 1.00 96.19 273 GLU A O 1
ATOM 2066 N N . GLY A 1 274 ? -16.080 15.303 28.091 1.00 96.94 274 GLY A N 1
ATOM 2067 C CA . GLY A 1 274 ? -15.325 15.812 29.236 1.00 96.94 274 GLY A CA 1
ATOM 2068 C C . GLY A 1 274 ? -13.892 15.266 29.314 1.00 96.94 274 GLY A C 1
ATOM 2069 O O . GLY A 1 274 ? -12.979 15.965 29.759 1.00 96.94 274 GLY A O 1
ATOM 2070 N N . ARG A 1 275 ? -13.655 14.019 28.883 1.00 96.88 275 ARG A N 1
ATOM 2071 C CA . ARG A 1 275 ? -12.294 13.456 28.783 1.00 96.88 275 ARG A CA 1
ATOM 2072 C C . ARG A 1 275 ? -11.505 14.086 27.639 1.00 96.88 275 ARG A C 1
ATOM 2074 O O . ARG A 1 275 ? -10.314 14.328 27.822 1.00 96.88 275 ARG A O 1
ATOM 2081 N N . LEU A 1 276 ? -12.152 14.349 26.506 1.00 96.94 276 LEU A N 1
ATOM 2082 C CA . LEU A 1 276 ? -11.534 14.985 25.346 1.00 96.94 276 LEU A CA 1
ATOM 2083 C C . LEU A 1 276 ? -11.090 16.415 25.679 1.00 96.94 276 LEU A C 1
ATOM 2085 O O . LEU A 1 276 ? -9.917 16.728 25.497 1.00 96.94 276 LEU A O 1
ATOM 2089 N N . GLY A 1 277 ? -11.953 17.218 26.310 1.00 96.94 277 GLY A N 1
ATOM 2090 C CA . GLY A 1 277 ? -11.600 18.583 26.720 1.00 96.94 277 GLY A CA 1
ATOM 2091 C C . GLY A 1 277 ? -10.419 18.641 27.703 1.00 96.94 277 GLY A C 1
ATOM 2092 O O . GLY A 1 277 ? -9.556 19.517 27.612 1.00 96.94 277 GLY A O 1
ATOM 2093 N N . ARG A 1 278 ? -10.298 17.660 28.614 1.00 96.81 278 ARG A N 1
ATOM 2094 C CA . ARG A 1 278 ? -9.113 17.550 29.490 1.00 96.81 278 ARG A CA 1
ATOM 2095 C C . ARG A 1 278 ? -7.837 17.231 28.712 1.00 96.81 278 ARG A C 1
ATOM 2097 O O . ARG A 1 278 ? -6.796 17.804 29.022 1.00 96.81 278 ARG A O 1
ATOM 2104 N N . LEU A 1 279 ? -7.906 16.339 27.722 1.00 94.94 279 LEU A N 1
ATOM 2105 C CA . LEU A 1 279 ? -6.756 16.007 26.874 1.00 94.94 279 LEU A CA 1
ATOM 2106 C C . LEU A 1 279 ? -6.327 17.197 26.010 1.00 94.94 279 LEU A C 1
ATOM 2108 O O . LEU A 1 279 ? -5.133 17.459 25.901 1.00 94.94 279 LEU A O 1
ATOM 2112 N N . GLU A 1 280 ? -7.278 17.949 25.457 1.00 96.50 280 GLU A N 1
ATOM 2113 C CA . GLU A 1 280 ? -6.997 19.181 24.711 1.00 96.50 280 GLU A CA 1
ATOM 2114 C C . GLU A 1 280 ? -6.296 20.217 25.594 1.00 96.50 280 GLU A C 1
ATOM 2116 O O . GLU A 1 280 ? -5.258 20.759 25.213 1.00 96.50 280 GLU A O 1
ATOM 2121 N N . THR A 1 281 ? -6.783 20.415 26.823 1.00 97.06 281 THR A N 1
ATOM 2122 C CA . THR A 1 281 ? -6.148 21.321 27.796 1.00 97.06 281 THR A CA 1
ATOM 2123 C C . THR A 1 281 ? -4.719 20.875 28.138 1.00 97.06 281 THR A C 1
ATOM 2125 O O . THR A 1 281 ? -3.806 21.699 28.202 1.00 97.06 281 THR A O 1
ATOM 2128 N N . GLN A 1 282 ? -4.494 19.567 28.319 1.00 97.12 282 GLN A N 1
ATOM 2129 C CA . GLN A 1 282 ? -3.157 19.011 28.562 1.00 97.12 282 GLN A CA 1
ATOM 2130 C C . GLN A 1 282 ? -2.218 19.208 27.366 1.00 97.12 282 GLN A C 1
ATOM 2132 O O . GLN A 1 282 ? -1.057 19.569 27.552 1.00 97.12 282 GLN A O 1
ATOM 2137 N N . MET A 1 283 ? -2.710 19.001 26.144 1.00 96.94 283 MET A N 1
ATOM 2138 C CA . MET A 1 283 ? -1.936 19.215 24.923 1.00 96.94 283 MET A CA 1
ATOM 2139 C C . MET A 1 283 ? -1.543 20.688 24.768 1.00 96.94 283 MET A C 1
ATOM 2141 O O . MET A 1 283 ? -0.376 20.973 24.509 1.00 96.94 283 MET A O 1
ATOM 2145 N N . HIS A 1 284 ? -2.468 21.619 25.020 1.00 96.69 284 HIS A N 1
ATOM 2146 C CA . HIS A 1 284 ? -2.165 23.050 25.014 1.00 96.69 284 HIS A CA 1
ATOM 2147 C C . HIS A 1 284 ? -1.109 23.430 26.057 1.00 96.69 284 HIS A C 1
ATOM 2149 O O . HIS A 1 284 ? -0.181 24.167 25.731 1.00 96.69 284 HIS A O 1
ATOM 2155 N N . ALA A 1 285 ? -1.189 22.891 27.277 1.00 96.44 285 ALA A N 1
ATOM 2156 C CA . ALA A 1 285 ? -0.178 23.131 28.309 1.00 96.44 285 ALA A CA 1
ATOM 2157 C C . ALA A 1 285 ? 1.218 22.604 27.914 1.00 96.44 285 ALA A C 1
ATOM 2159 O O . ALA A 1 285 ? 2.234 23.222 28.229 1.00 96.44 285 ALA A O 1
ATOM 2160 N N . LEU A 1 286 ? 1.294 21.476 27.200 1.00 96.38 286 LEU A N 1
ATOM 2161 C CA . LEU A 1 286 ? 2.565 20.964 26.675 1.00 96.38 286 LEU A CA 1
ATOM 2162 C C . LEU A 1 286 ? 3.103 21.824 25.527 1.00 96.38 286 LEU A C 1
ATOM 2164 O O . LEU A 1 286 ? 4.308 22.078 25.477 1.00 96.38 286 LEU A O 1
ATOM 2168 N N . SER A 1 287 ? 2.231 22.301 24.635 1.00 95.94 287 SER A N 1
ATOM 2169 C CA . SER A 1 287 ? 2.618 23.223 23.565 1.00 95.94 287 SER A CA 1
ATOM 2170 C C . SER A 1 287 ? 3.202 24.518 24.129 1.00 95.94 287 SER A C 1
ATOM 2172 O O . SER A 1 287 ? 4.302 24.895 23.728 1.00 95.94 287 SER A O 1
ATOM 2174 N N . THR A 1 288 ? 2.563 25.133 25.132 1.00 96.44 288 THR A N 1
ATOM 2175 C CA . THR A 1 288 ? 3.069 26.371 25.752 1.00 96.44 288 THR A CA 1
ATOM 2176 C C . THR A 1 288 ? 4.401 26.168 26.473 1.00 96.44 288 THR A C 1
ATOM 2178 O O . THR A 1 288 ? 5.291 27.012 26.361 1.00 96.44 288 THR A O 1
ATOM 2181 N N . LEU A 1 289 ? 4.594 25.033 27.157 1.00 97.00 289 LEU A N 1
ATOM 2182 C CA . LEU A 1 289 ? 5.889 24.668 27.746 1.00 97.00 289 LEU A CA 1
ATOM 2183 C C . LEU A 1 289 ? 6.975 24.496 26.677 1.00 97.00 289 LEU A C 1
ATOM 2185 O O . LEU A 1 289 ? 8.121 24.899 26.886 1.00 97.00 289 LEU A O 1
ATOM 2189 N N . SER A 1 290 ? 6.626 23.901 25.534 1.00 95.44 290 SER A N 1
ATOM 2190 C CA . SER A 1 290 ? 7.566 23.729 24.427 1.00 95.44 290 SER A CA 1
ATOM 2191 C C . SER A 1 290 ? 7.962 25.074 23.812 1.00 95.44 290 SER A C 1
ATOM 2193 O O . SER A 1 290 ? 9.154 25.323 23.636 1.00 95.44 290 SER A O 1
ATOM 2195 N N . ASP A 1 291 ? 7.002 25.976 23.595 1.00 94.50 291 ASP A N 1
ATOM 2196 C CA . ASP A 1 291 ? 7.247 27.313 23.050 1.00 94.50 291 ASP A CA 1
ATOM 2197 C C . ASP A 1 291 ? 8.086 28.164 24.008 1.00 94.50 291 ASP A C 1
ATOM 2199 O O . ASP A 1 291 ? 9.030 28.829 23.578 1.00 94.50 291 ASP A O 1
ATOM 2203 N N . ALA A 1 292 ? 7.816 28.084 25.317 1.00 94.62 292 ALA A N 1
ATOM 2204 C CA . ALA A 1 292 ? 8.621 28.743 26.345 1.00 94.62 292 ALA A CA 1
ATOM 2205 C C . ALA A 1 292 ? 10.069 28.221 26.373 1.00 94.62 292 ALA A C 1
ATOM 2207 O O . ALA A 1 292 ? 11.018 28.989 26.537 1.00 94.62 292 ALA A O 1
ATOM 2208 N N . ARG A 1 293 ? 10.267 26.912 26.175 1.00 95.25 293 ARG A N 1
ATOM 2209 C CA . ARG A 1 293 ? 11.609 26.319 26.095 1.00 95.25 293 ARG A CA 1
ATOM 2210 C C . ARG A 1 293 ? 12.358 26.786 24.846 1.00 95.25 293 ARG A C 1
ATOM 2212 O O . ARG A 1 293 ? 13.548 27.091 24.931 1.00 95.25 293 ARG A O 1
ATOM 2219 N N . TRP A 1 294 ? 11.679 26.845 23.702 1.00 91.62 294 TRP A N 1
ATOM 2220 C CA . TRP A 1 294 ? 12.272 27.317 22.450 1.00 91.62 294 TRP A CA 1
ATOM 2221 C C . TRP A 1 294 ? 12.594 28.812 22.479 1.00 91.62 294 TRP A C 1
ATOM 2223 O O . TRP A 1 294 ? 13.644 29.215 21.974 1.00 91.62 294 TRP A O 1
ATOM 2233 N N . SER A 1 295 ? 11.742 29.635 23.095 1.00 93.50 295 SER A N 1
ATOM 2234 C CA . SER A 1 295 ? 11.999 31.070 23.244 1.00 93.50 295 SER A CA 1
ATOM 2235 C C . SER A 1 295 ? 13.168 31.348 24.194 1.00 93.50 295 SER A C 1
ATOM 2237 O O . SER A 1 295 ? 14.041 32.146 23.850 1.00 93.50 295 SER A O 1
ATOM 2239 N N . ALA A 1 296 ? 13.268 30.625 25.317 1.00 92.31 296 ALA A N 1
ATOM 2240 C CA . ALA A 1 296 ? 14.403 30.726 26.237 1.00 92.31 296 ALA A CA 1
ATOM 2241 C C . ALA A 1 296 ? 15.735 30.339 25.568 1.00 92.31 296 ALA A C 1
ATOM 2243 O O . ALA A 1 296 ? 16.718 31.068 25.689 1.00 92.31 296 ALA A O 1
ATOM 2244 N N . ALA A 1 297 ? 15.757 29.243 24.800 1.00 89.75 297 ALA A N 1
ATOM 2245 C CA . ALA A 1 297 ? 16.948 28.818 24.059 1.00 89.75 297 ALA A CA 1
ATOM 2246 C C . ALA A 1 297 ? 17.393 29.856 23.010 1.00 89.75 297 ALA A C 1
ATOM 2248 O O . ALA A 1 297 ? 18.589 30.053 22.787 1.00 89.75 297 ALA A O 1
ATOM 2249 N N . ARG A 1 298 ? 16.436 30.554 22.381 1.00 88.75 298 ARG A N 1
ATOM 2250 C CA . ARG A 1 298 ? 16.732 31.626 21.423 1.00 88.75 298 ARG A CA 1
ATOM 2251 C C . ARG A 1 298 ? 17.325 32.859 22.108 1.00 88.75 298 ARG A C 1
ATOM 2253 O O . ARG A 1 298 ? 18.292 33.409 21.595 1.00 88.75 298 ARG A O 1
ATOM 2260 N N . ALA A 1 299 ? 16.800 33.251 23.269 1.00 89.31 299 ALA A N 1
ATOM 2261 C CA . ALA A 1 299 ? 17.322 34.385 24.034 1.00 89.31 299 ALA A CA 1
ATOM 2262 C C . ALA A 1 299 ? 18.772 34.158 24.504 1.00 89.31 299 ALA A C 1
ATOM 2264 O O . ALA A 1 299 ? 19.585 35.078 24.458 1.00 89.31 299 ALA A O 1
ATOM 2265 N N . THR A 1 300 ? 19.127 32.924 24.885 1.00 86.38 300 THR A N 1
ATOM 2266 C CA . THR A 1 300 ? 20.510 32.590 25.272 1.00 86.38 300 THR A CA 1
ATOM 2267 C C . THR A 1 300 ? 21.496 32.610 24.103 1.00 86.38 300 THR A C 1
ATOM 2269 O O . THR A 1 300 ? 22.678 32.856 24.317 1.00 86.38 300 THR A O 1
ATOM 2272 N N . ALA A 1 301 ? 21.030 32.375 22.872 1.00 80.88 301 ALA A N 1
ATOM 2273 C CA . ALA A 1 301 ? 21.889 32.386 21.687 1.00 80.88 301 ALA A CA 1
ATOM 2274 C C . ALA A 1 301 ? 22.252 33.810 21.228 1.00 80.88 301 ALA A C 1
ATOM 2276 O O . ALA A 1 301 ? 23.311 34.013 20.648 1.00 80.88 301 ALA A O 1
ATOM 2277 N N . THR A 1 302 ? 21.403 34.806 21.503 1.00 76.94 302 THR A N 1
ATOM 2278 C CA . THR A 1 302 ? 21.664 36.202 21.110 1.00 76.94 302 THR A CA 1
ATOM 2279 C C . THR A 1 302 ? 22.617 36.937 22.052 1.00 76.94 302 THR A C 1
ATOM 2281 O O . THR A 1 302 ? 23.238 37.907 21.640 1.00 76.94 302 THR A O 1
ATOM 2284 N N . THR A 1 303 ? 22.774 36.491 23.303 1.00 65.81 303 THR A N 1
ATOM 2285 C CA . THR A 1 303 ? 23.669 37.154 24.271 1.00 65.81 303 THR A CA 1
ATOM 2286 C C . THR A 1 303 ? 25.144 36.775 24.133 1.00 65.81 303 THR A C 1
ATOM 2288 O O . THR A 1 303 ? 25.988 37.432 24.731 1.00 65.81 303 THR A O 1
ATOM 2291 N N . THR A 1 304 ? 25.483 35.738 23.362 1.00 61.53 304 THR A N 1
ATOM 2292 C CA . THR A 1 304 ? 26.878 35.292 23.184 1.00 61.53 304 THR A CA 1
ATOM 2293 C C . THR A 1 304 ? 27.600 35.934 21.998 1.00 61.53 304 THR A C 1
ATOM 2295 O O . THR A 1 304 ? 28.791 35.699 21.847 1.00 61.53 304 THR A O 1
ATOM 2298 N N . ASP A 1 305 ? 26.922 36.745 21.180 1.00 54.56 305 ASP A N 1
ATOM 2299 C CA . ASP A 1 305 ? 27.477 37.258 19.912 1.00 54.56 305 ASP A CA 1
ATOM 2300 C C . ASP A 1 305 ? 27.808 38.765 19.933 1.00 54.56 305 ASP A C 1
ATOM 2302 O O . ASP A 1 305 ? 28.201 39.341 18.928 1.00 54.56 305 ASP A O 1
ATOM 2306 N N . THR A 1 306 ? 27.655 39.446 21.076 1.00 54.34 306 THR A N 1
ATOM 2307 C CA . THR A 1 306 ? 27.873 40.909 21.182 1.00 54.34 306 THR A CA 1
ATOM 2308 C C . THR A 1 306 ? 29.040 41.295 22.100 1.00 54.34 306 THR A C 1
ATOM 2310 O O . THR A 1 306 ? 29.172 42.455 22.473 1.00 54.34 306 THR A O 1
ATOM 2313 N N . GLY A 1 307 ? 29.886 40.335 22.491 1.00 55.25 307 GLY A N 1
ATOM 2314 C CA . GLY A 1 307 ? 30.964 40.552 23.466 1.00 55.25 307 GLY A CA 1
ATOM 2315 C C . GLY A 1 307 ? 32.393 40.568 22.917 1.00 55.25 307 GLY A C 1
ATOM 2316 O O . GLY A 1 307 ? 33.295 40.922 23.668 1.00 55.25 307 GLY A O 1
ATOM 2317 N N . ASP A 1 308 ? 32.625 40.201 21.651 1.00 47.88 308 ASP A N 1
ATOM 2318 C CA . ASP A 1 308 ? 33.976 39.870 21.158 1.00 47.88 308 ASP A CA 1
ATOM 2319 C C . ASP A 1 308 ? 34.412 40.711 19.942 1.00 47.88 308 ASP A C 1
ATOM 2321 O O . ASP A 1 308 ? 34.888 40.211 18.926 1.00 47.88 308 ASP A O 1
ATOM 2325 N N . SER A 1 309 ? 34.193 42.028 20.004 1.00 52.44 309 SER A N 1
ATOM 2326 C CA . SER A 1 309 ? 34.744 42.971 19.010 1.00 52.44 309 SER A CA 1
ATOM 2327 C C . SER A 1 309 ? 35.449 44.191 19.602 1.00 52.44 309 SER A C 1
ATOM 2329 O O . SER A 1 309 ? 35.878 45.057 18.847 1.00 52.44 309 SER A O 1
ATOM 2331 N N . GLU A 1 310 ? 35.652 44.263 20.921 1.00 49.81 310 GLU A N 1
ATOM 2332 C CA . GLU A 1 310 ? 36.197 45.483 21.542 1.00 49.81 310 GLU A CA 1
ATOM 2333 C C . GLU A 1 310 ? 37.315 45.244 22.567 1.00 49.81 310 GLU A C 1
ATOM 2335 O O . GLU A 1 310 ? 37.499 46.034 23.489 1.00 49.81 310 GLU A O 1
ATOM 2340 N N . ARG A 1 311 ? 38.091 44.159 22.420 1.00 47.16 311 ARG A N 1
ATOM 2341 C CA . ARG A 1 311 ? 39.285 43.914 23.255 1.00 47.16 311 ARG A CA 1
ATOM 2342 C C . ARG A 1 311 ? 40.329 43.024 22.571 1.00 47.16 311 ARG A C 1
ATOM 2344 O O . ARG A 1 311 ? 40.725 41.987 23.078 1.00 47.16 311 ARG A O 1
ATOM 2351 N N . HIS A 1 312 ? 40.807 43.454 21.407 1.00 45.53 312 HIS A N 1
ATOM 2352 C CA . HIS A 1 312 ? 42.072 42.956 20.852 1.00 45.53 312 HIS A CA 1
ATOM 2353 C C . HIS A 1 312 ? 42.993 44.130 20.514 1.00 45.53 312 HIS A C 1
ATOM 2355 O O . HIS A 1 312 ? 43.372 44.381 19.372 1.00 45.53 312 HIS A O 1
ATOM 2361 N N . ARG A 1 313 ? 43.335 44.885 21.555 1.00 49.75 313 ARG A N 1
ATOM 2362 C CA . ARG A 1 313 ? 44.523 45.726 21.595 1.00 49.75 313 ARG A CA 1
ATOM 2363 C C . ARG A 1 313 ? 44.915 45.824 23.065 1.00 49.75 313 ARG A C 1
ATOM 2365 O O . ARG A 1 313 ? 44.058 46.164 23.868 1.00 49.75 313 ARG A O 1
ATOM 2372 N N . GLU A 1 314 ? 46.172 45.499 23.340 1.00 47.28 314 GLU A N 1
ATOM 2373 C CA . GLU A 1 314 ? 46.857 45.550 24.641 1.00 47.28 314 GLU A CA 1
ATOM 2374 C C . GLU A 1 314 ? 46.889 44.211 25.412 1.00 47.28 314 GLU A C 1
ATOM 2376 O O . GLU A 1 314 ? 45.963 43.803 26.108 1.00 47.28 314 GLU A O 1
ATOM 2381 N N . ASP A 1 315 ? 48.035 43.552 25.202 1.00 39.44 315 ASP A N 1
ATOM 2382 C CA . ASP A 1 315 ? 48.909 43.010 26.248 1.00 39.44 315 ASP A CA 1
ATOM 2383 C C . ASP A 1 315 ? 48.905 41.495 26.505 1.00 39.44 315 ASP A C 1
ATOM 2385 O O . ASP A 1 315 ? 48.293 40.941 27.417 1.00 39.44 315 ASP A O 1
ATOM 2389 N N . GLU A 1 316 ? 49.743 40.834 25.694 1.00 49.91 316 GLU A N 1
ATOM 2390 C CA . GLU A 1 316 ? 50.662 39.803 26.171 1.00 49.91 316 GLU A CA 1
ATOM 2391 C C . GLU A 1 316 ? 51.573 40.376 27.269 1.00 49.91 316 GLU A C 1
ATOM 2393 O O . GLU A 1 316 ? 52.606 40.954 26.962 1.00 49.91 316 GLU A O 1
ATOM 2398 N N . GLU A 1 317 ? 51.220 40.203 28.538 1.00 44.81 317 GLU A N 1
ATOM 2399 C CA . GLU A 1 317 ? 52.162 40.108 29.663 1.00 44.81 317 GLU A CA 1
ATOM 2400 C C . GLU A 1 317 ? 51.335 39.905 30.933 1.00 44.81 317 GLU A C 1
ATOM 2402 O O . GLU A 1 317 ? 50.864 40.855 31.530 1.00 44.81 317 GLU A O 1
ATOM 2407 N N . GLU A 1 318 ? 51.090 38.654 31.331 1.00 41.31 318 GLU A N 1
ATOM 2408 C CA . GLU A 1 318 ? 51.286 38.245 32.728 1.00 41.31 318 GLU A CA 1
ATOM 2409 C C . GLU A 1 318 ? 51.031 36.749 32.912 1.00 41.31 318 GLU A C 1
ATOM 2411 O O . GLU A 1 318 ? 49.945 36.204 33.110 1.00 41.31 318 GLU A O 1
ATOM 2416 N N . ARG A 1 319 ? 52.165 36.076 32.838 1.00 40.44 319 ARG A N 1
ATOM 2417 C CA . ARG A 1 319 ? 52.461 34.750 33.331 1.00 40.44 319 ARG A CA 1
ATOM 2418 C C . ARG A 1 319 ? 52.210 34.679 34.845 1.00 40.44 319 ARG A C 1
ATOM 2420 O O . ARG A 1 319 ? 52.901 35.325 35.615 1.00 40.44 319 ARG A O 1
ATOM 2427 N N . TRP A 1 320 ? 51.324 33.771 35.247 1.00 40.62 320 TRP A N 1
ATOM 2428 C CA . TRP A 1 320 ? 51.331 33.060 36.537 1.00 40.62 320 TRP A CA 1
ATOM 2429 C C . TRP A 1 320 ? 51.267 33.895 37.830 1.00 40.62 320 TRP A C 1
ATOM 2431 O O . TRP A 1 320 ? 52.272 34.185 38.471 1.00 40.62 320 TRP A O 1
ATOM 2441 N N . SER A 1 321 ? 50.052 34.052 38.345 1.00 38.69 321 SER A N 1
ATOM 2442 C CA . SER A 1 321 ? 49.736 33.981 39.779 1.00 38.69 321 SER A CA 1
ATOM 2443 C C . SER A 1 321 ? 48.258 33.562 39.868 1.00 38.69 321 SER A C 1
ATOM 2445 O O . SER A 1 321 ? 47.412 34.066 39.149 1.00 38.69 321 SER A O 1
ATOM 2447 N N . GLY A 1 322 ? 47.891 32.442 40.485 1.00 35.78 322 GLY A N 1
ATOM 2448 C CA . GLY A 1 322 ? 47.897 32.258 41.927 1.00 35.78 322 GLY A CA 1
ATOM 2449 C C . GLY A 1 322 ? 46.465 32.409 42.459 1.00 35.78 322 GLY A C 1
ATOM 2450 O O . GLY A 1 322 ? 46.007 33.517 42.667 1.00 35.78 322 GLY A O 1
ATOM 2451 N N . SER A 1 323 ? 45.792 31.275 42.688 1.00 43.75 323 SER A N 1
ATOM 2452 C CA . SER A 1 323 ? 44.746 31.062 43.705 1.00 43.75 323 SER A CA 1
ATOM 2453 C C . SER A 1 323 ? 43.610 32.097 43.851 1.00 43.75 323 SER A C 1
ATOM 2455 O O . SER A 1 323 ? 43.785 33.102 44.528 1.00 43.75 323 SER A O 1
ATOM 2457 N N . ALA A 1 324 ? 42.399 31.766 43.374 1.00 42.59 324 ALA A N 1
ATOM 2458 C CA . ALA A 1 324 ? 41.134 31.919 44.122 1.00 42.59 324 ALA A CA 1
ATOM 2459 C C . ALA A 1 324 ? 39.911 31.527 43.266 1.00 42.59 324 ALA A C 1
ATOM 2461 O O . ALA A 1 324 ? 39.860 31.853 42.085 1.00 42.59 324 ALA A O 1
ATOM 2462 N N . ARG A 1 325 ? 38.885 30.965 43.935 1.00 42.31 325 ARG A N 1
ATOM 2463 C CA . ARG A 1 325 ? 37.499 30.677 43.476 1.00 42.31 325 ARG A CA 1
ATOM 2464 C C . ARG A 1 325 ? 37.366 29.344 42.716 1.00 42.31 325 ARG A C 1
ATOM 2466 O O . ARG A 1 325 ? 37.742 29.242 41.561 1.00 42.31 325 ARG A O 1
ATOM 2473 N N . SER A 1 326 ? 36.944 28.219 43.307 1.00 47.22 326 SER A N 1
ATOM 2474 C CA . SER A 1 326 ? 35.818 27.972 44.229 1.00 47.22 326 SER A CA 1
ATOM 2475 C C . SER A 1 326 ? 34.515 28.618 43.748 1.00 47.22 326 SER A C 1
ATOM 2477 O O . SER A 1 326 ? 34.456 29.830 43.618 1.00 47.22 326 SER A O 1
ATOM 2479 N N . GLU A 1 327 ? 33.488 27.781 43.559 1.00 45.34 327 GLU A N 1
ATOM 2480 C CA . GLU A 1 327 ? 32.076 28.111 43.281 1.00 45.34 327 GLU A CA 1
ATOM 2481 C C . GLU A 1 327 ? 31.689 28.483 41.840 1.00 45.34 327 GLU A C 1
ATOM 2483 O O . GLU A 1 327 ? 31.512 29.648 41.519 1.00 45.34 327 GLU A O 1
ATOM 2488 N N . ALA A 1 328 ? 31.417 27.469 41.002 1.00 41.47 328 ALA A N 1
ATOM 2489 C CA . ALA A 1 328 ? 30.384 27.571 39.948 1.00 41.47 328 ALA A CA 1
ATOM 2490 C C . ALA A 1 328 ? 29.930 26.234 39.310 1.00 41.47 328 ALA A C 1
ATOM 2492 O O . ALA A 1 328 ? 29.107 26.256 38.403 1.00 41.47 328 ALA A O 1
ATOM 2493 N N . ALA A 1 329 ? 30.405 25.059 39.745 1.00 43.53 329 ALA A N 1
ATOM 2494 C CA . ALA A 1 329 ? 30.124 23.787 39.051 1.00 43.53 329 ALA A CA 1
ATOM 2495 C C . ALA A 1 329 ? 29.260 22.788 39.851 1.00 43.53 329 ALA A C 1
ATOM 2497 O O . ALA A 1 329 ? 29.394 21.578 39.689 1.00 43.53 329 ALA A O 1
ATOM 2498 N N . SER A 1 330 ? 28.357 23.284 40.706 1.00 41.06 330 SER A N 1
ATOM 2499 C CA . SER A 1 330 ? 27.494 22.446 41.559 1.00 41.06 330 SER A CA 1
ATOM 2500 C C . SER A 1 330 ? 26.031 22.892 41.561 1.00 41.06 330 SER A C 1
ATOM 2502 O O . SER A 1 330 ? 25.439 23.035 42.623 1.00 41.06 330 SER A O 1
ATOM 2504 N N . ARG A 1 331 ? 25.407 23.106 40.397 1.00 49.19 331 ARG A N 1
ATOM 2505 C CA . ARG A 1 331 ? 23.936 23.190 40.296 1.00 49.19 331 ARG A CA 1
ATOM 2506 C C . ARG A 1 331 ? 23.447 22.656 38.957 1.00 49.19 331 ARG A C 1
ATOM 2508 O O . ARG A 1 331 ? 23.249 23.426 38.035 1.00 49.19 331 ARG A O 1
ATOM 2515 N N . LEU A 1 332 ? 23.262 21.338 38.876 1.00 47.09 332 LEU A N 1
ATOM 2516 C CA . LEU A 1 332 ? 22.245 20.665 38.047 1.00 47.09 332 LEU A CA 1
ATOM 2517 C C . LEU A 1 332 ? 22.189 19.168 38.422 1.00 47.09 332 LEU A C 1
ATOM 2519 O O . LEU A 1 332 ? 22.239 18.275 37.583 1.00 47.09 332 LEU A O 1
ATOM 2523 N N . ARG A 1 333 ? 22.075 18.877 39.727 1.00 41.91 333 ARG A N 1
ATOM 2524 C CA . ARG A 1 333 ? 21.434 17.632 40.167 1.00 41.91 333 ARG A CA 1
ATOM 2525 C C . ARG A 1 333 ? 19.935 17.874 40.063 1.00 41.91 333 ARG A C 1
ATOM 2527 O O . ARG A 1 333 ? 19.359 18.541 40.917 1.00 41.91 333 ARG A O 1
ATOM 2534 N N . LEU A 1 334 ? 19.324 17.390 38.987 1.00 46.81 334 LEU A N 1
ATOM 2535 C CA . LEU A 1 334 ? 17.873 17.319 38.899 1.00 46.81 334 LEU A CA 1
ATOM 2536 C C . LEU A 1 334 ? 17.388 16.318 39.948 1.00 46.81 334 LEU A C 1
ATOM 2538 O O . LEU A 1 334 ? 17.633 15.116 39.861 1.00 46.81 334 LEU A O 1
ATOM 2542 N N . HIS A 1 335 ? 16.739 16.873 40.962 1.00 40.38 335 HIS A N 1
ATOM 2543 C CA . HIS A 1 335 ? 15.968 16.187 41.979 1.00 40.38 335 HIS A CA 1
ATOM 2544 C C . HIS A 1 335 ? 14.759 15.545 41.284 1.00 40.38 335 HIS A C 1
ATOM 2546 O O . HIS A 1 335 ? 13.730 16.184 41.081 1.00 40.38 335 HIS A O 1
ATOM 2552 N N . ILE A 1 336 ? 14.896 14.294 40.847 1.00 48.69 336 ILE A N 1
ATOM 2553 C CA . ILE A 1 336 ? 13.759 13.463 40.439 1.00 48.69 336 ILE A CA 1
ATOM 2554 C C . ILE A 1 336 ? 13.211 12.838 41.724 1.00 48.69 336 ILE A C 1
ATOM 2556 O O . ILE A 1 336 ? 13.399 11.657 41.989 1.00 48.69 336 ILE A O 1
ATOM 2560 N N . GLU A 1 337 ? 12.578 13.653 42.564 1.00 46.81 337 GLU A N 1
ATOM 2561 C CA . GLU A 1 337 ? 11.662 13.139 43.579 1.00 46.81 337 GLU A CA 1
ATOM 2562 C C . GLU A 1 337 ? 10.265 13.683 43.303 1.00 46.81 337 GLU A C 1
ATOM 2564 O O . GLU A 1 337 ? 10.069 14.872 43.073 1.00 46.81 337 GLU A O 1
ATOM 2569 N N . SER A 1 338 ? 9.301 12.767 43.371 1.00 51.78 338 SER A N 1
ATOM 2570 C CA . SER A 1 338 ? 7.866 13.023 43.449 1.00 51.78 338 SER A CA 1
ATOM 2571 C C . SER A 1 338 ? 7.154 13.483 42.168 1.00 51.78 338 SER A C 1
ATOM 2573 O O . SER A 1 338 ? 6.568 14.557 42.086 1.00 51.78 338 SER A O 1
ATOM 2575 N N . CYS A 1 339 ? 7.050 12.571 41.198 1.00 43.44 339 CYS A N 1
ATOM 2576 C CA . CYS A 1 339 ? 5.799 12.429 40.444 1.00 43.44 339 CYS A CA 1
ATOM 2577 C C . CYS A 1 339 ? 4.962 11.320 41.096 1.00 43.44 339 CYS A C 1
ATOM 2579 O O . CYS A 1 339 ? 4.763 10.245 40.527 1.00 43.44 339 CYS A O 1
ATOM 2581 N N . ALA A 1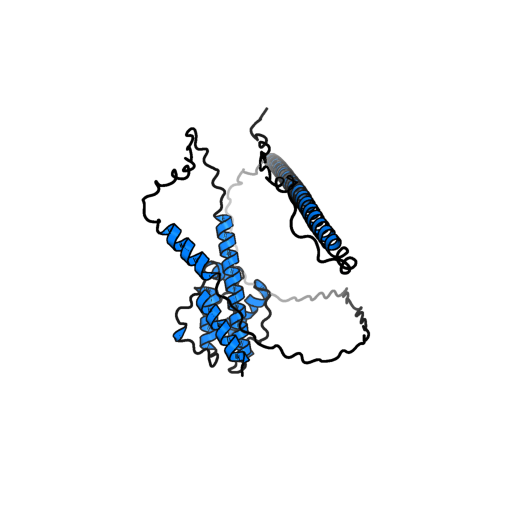 340 ? 4.519 11.562 42.333 1.00 49.09 340 ALA A N 1
ATOM 2582 C CA . ALA A 1 340 ? 3.476 10.760 42.950 1.00 49.09 340 ALA A CA 1
ATOM 2583 C C . ALA A 1 340 ? 2.174 11.010 42.176 1.00 49.09 340 ALA A C 1
ATOM 2585 O O . ALA A 1 340 ? 1.610 12.103 42.203 1.00 49.09 340 ALA A O 1
ATOM 2586 N N . TRP A 1 341 ? 1.730 10.002 41.431 1.00 55.88 341 TRP A N 1
ATOM 2587 C CA . TRP A 1 341 ? 0.416 10.009 40.802 1.00 55.88 341 TRP A CA 1
ATOM 2588 C C . TRP A 1 341 ? -0.662 10.174 41.884 1.00 55.88 341 TRP A C 1
ATOM 2590 O O . TRP A 1 341 ? -0.577 9.496 42.912 1.00 55.88 341 TRP A O 1
ATOM 2600 N N . PRO A 1 342 ? -1.689 11.018 41.681 1.00 62.12 342 PRO A N 1
ATOM 2601 C CA . PRO A 1 342 ? -2.804 11.072 42.613 1.00 62.12 342 PRO A CA 1
ATOM 2602 C C . PRO A 1 342 ? -3.490 9.693 42.671 1.00 62.12 342 PRO A C 1
ATOM 2604 O O . PRO A 1 342 ? -3.681 9.060 41.623 1.00 62.12 342 PRO A O 1
ATOM 2607 N N . PRO A 1 343 ? -3.858 9.197 43.867 1.00 56.12 343 PRO A N 1
ATOM 2608 C CA . PRO A 1 343 ? -4.600 7.952 43.994 1.00 56.12 343 PRO A CA 1
ATOM 2609 C C . PRO A 1 343 ? -5.937 8.087 43.260 1.00 56.12 343 PRO A C 1
ATOM 2611 O O . PRO A 1 343 ? -6.654 9.078 43.402 1.00 56.12 343 PRO A O 1
ATOM 2614 N N . LYS A 1 344 ? -6.261 7.089 42.432 1.00 68.19 344 LYS A N 1
ATOM 2615 C CA . LYS A 1 344 ? -7.536 7.038 41.710 1.00 68.19 344 LYS A CA 1
ATOM 2616 C C . LYS A 1 344 ? -8.692 7.031 42.724 1.00 68.19 344 LYS A C 1
ATOM 2618 O O . LYS A 1 344 ? -8.609 6.277 43.695 1.00 68.19 344 LYS A O 1
ATOM 2623 N N . PRO A 1 345 ? -9.778 7.794 42.502 1.00 53.34 345 PRO A N 1
ATOM 2624 C CA . PRO A 1 345 ? -10.973 7.672 43.324 1.00 53.34 345 PRO A CA 1
ATOM 2625 C C . PRO A 1 345 ? -11.548 6.258 43.169 1.00 53.34 345 PRO A C 1
ATOM 2627 O O . PRO A 1 345 ? -11.777 5.777 42.057 1.00 53.34 345 PRO A O 1
ATOM 2630 N N . SER A 1 346 ? -11.722 5.584 44.304 1.00 57.53 346 SER A N 1
ATOM 2631 C CA . SER A 1 346 ? -12.374 4.281 44.413 1.00 57.53 346 SER A CA 1
ATOM 2632 C C . SER A 1 346 ? -13.785 4.349 43.827 1.00 57.53 346 SER A C 1
ATOM 2634 O O . SER A 1 346 ? -14.615 5.133 44.277 1.00 57.53 346 SER A O 1
ATOM 2636 N N . VAL A 1 347 ? -14.063 3.495 42.842 1.00 61.22 347 VAL A N 1
ATOM 2637 C CA . VAL A 1 347 ? -15.381 3.326 42.200 1.00 61.22 347 VAL A CA 1
ATOM 2638 C C . VAL A 1 347 ? -16.329 2.459 43.061 1.00 61.22 347 VAL A C 1
ATOM 2640 O O . VAL A 1 347 ? -17.442 2.153 42.649 1.00 61.22 347 VAL A O 1
ATOM 2643 N N . PHE A 1 348 ? -15.932 2.089 44.285 1.00 49.22 348 PHE A N 1
ATOM 2644 C CA . PHE A 1 348 ? -16.702 1.193 45.160 1.00 49.22 348 PHE A CA 1
ATOM 2645 C C . PHE A 1 348 ? -17.155 1.817 46.488 1.00 49.22 348 PHE A C 1
ATOM 2647 O O . PHE A 1 348 ? -17.376 1.098 47.457 1.00 49.22 348 PHE A O 1
ATOM 2654 N N . ALA A 1 349 ? -17.360 3.132 46.545 1.00 48.38 349 ALA A N 1
ATOM 2655 C CA . ALA A 1 349 ? -18.223 3.708 47.575 1.00 48.38 349 ALA A CA 1
ATOM 2656 C C . ALA A 1 349 ? -19.667 3.715 47.048 1.00 48.38 349 ALA A C 1
ATOM 2658 O O . ALA A 1 349 ? -20.080 4.648 46.359 1.00 48.38 349 ALA A O 1
ATOM 2659 N N . ARG A 1 350 ? -20.413 2.633 47.306 1.00 58.00 350 ARG A N 1
ATOM 2660 C CA . ARG A 1 350 ? -21.879 2.660 47.216 1.00 58.00 350 ARG A CA 1
ATOM 2661 C C . ARG A 1 350 ? -22.450 3.100 48.573 1.00 58.00 350 ARG A C 1
ATOM 2663 O O . ARG A 1 350 ? -21.898 2.665 49.584 1.00 58.00 350 ARG A O 1
ATOM 2670 N N . PRO A 1 351 ? -23.491 3.949 48.584 1.00 61.00 351 PRO A N 1
ATOM 2671 C CA . PRO A 1 351 ? -24.280 4.243 49.776 1.00 61.00 351 PRO A CA 1
ATOM 2672 C C . PRO A 1 351 ? -25.116 3.043 50.231 1.00 61.00 351 PRO A C 1
ATOM 2674 O O . PRO A 1 351 ? -25.434 2.179 49.374 1.00 61.00 351 PRO A O 1
#

Foldseek 3Di:
DVLLVVLLVLLLVLCVVLVPPPSPVQPLVQLQLVSLLVLLCCLQCPSDPQSVVVCVVVVQDQPPDDQLVNLVSVQVCCCPPVVDHQPDDSVRSNDSDDSNSNSNVSSVSSVSSVVVRVVSVVVVVVVVPPPPPPPPPPDDPPPPPPVPDPPDDDPPDDDDPVVVVVVVVVVVPPPDDDDDDDDDDDDDDDDDDDDDDDDDDDDDDDDDDDDDDDDDDDDDDDDDDDDDDDDDDDDDDDPPPPDVVVVVVVVVVVVVVVVVVVVVVVVVVVVVVVVVVVVVVVVVVVVVVVVVVVVVVVVVVVVVPPPPDPDDDDDDDDPDDDDDDDDDDPPDPPPPDDPPPPDDPDPPPDD

Sequence (351 aa):
MADVANSRARLKSLLRRVQYPDLATLRLESAHVADLLRVLNFALLRFSRAVAAFVQSHGFDLFGKTDARFVDAVFRLLRDAFKYFPPLSAAQFLSEHHTTRKLDVVSDVLQLVLAKHDESARLERRQAAVWTEPKQRSGAPSRVENHLLPPAPPPNQPPSHAAAVLKLLHSSSSNSSSKKTKALLVATEAPSEPIAVPAHTRKVAFAQRDGGAAVCEGDSSPRAAASSPSPVQDSKACACAPSTKDLAETLAALSSQIAGLSDAFMAKISTVEGRLGRLETQMHALSTLSDARWSAARATATTTDTGDSERHREDEEERWSGSARSEAASRLRLHIESCAWPPKPSVFARP

Secondary structure (DSSP, 8-state):
-HHHHHHHHHHHHHHHHTT-TTTTT--TTTT-HHHHHHHHHIIIIIS-HHHHHHHHHTT---TT--HHHHHHHHHHHHHHTS----SS-HHHHHSS--HHHHHHHHHHHHHHHHHHHHHHHHHHHHHH---------TT---------------TTSPPPHHHHHHHHHHHTSS---------------------------------------------------------------------HHHHHHHHHHHHHHHHHHHHHHHHHHHHHHHHHHHHHHHHHHHHHHHHHHHHHHHHHHHTTSSSSSS--SS-------------SS-----------PPPPPPTT---

Radius of gyration: 39.17 Å; chains: 1; bounding box: 117×72×74 Å

pLDDT: mean 72.7, std 22.58, range [32.69, 98.19]